Protein 4AXI (pdb70)

B-factor: mean 21.93, std 13.26, range [3.73, 79.32]

Foldseek 3Di:
DVVPDDDDDDDDDKAWEWPAWEKEQQDDPVVLVVLVDDADRRKIKIKIFGPPLQCLVVLQVQLCVFPQKAWSDRDSRRNMTMIMGHRVSSQVSSVSSCCCRCVVVVGHYDDYYYDD/DVVPDDDDDDDDDKAWAWPAWEKEQQDDPVVLVVLVADDDRRKIKIKIFGPPLQCLVVLVVQLVVQFPKAWRDRDSRGNMTMIMDHPVSSQRSSVRSCCCSCVVVPGHYDDYYYD

Radius of gyration: 19.4 Å; Cα contacts (8 Å, |Δi|>4): 534; chains: 2; bounding box: 50×52×39 Å

Organism: Clostridioides difficile (strain 630) (NCBI:txid272563)

Sequence (231 aa):
TEESKQRVIQQEYVPGKQVTLAHIIANPNEDIYKKLGLVLDKKDAIGILTITPSSEASIIAADVATKASNVSLGFIDRFSGSVVISGDVSSSVESSALNDVLEEVLGNMLNFSSSTKITRTLTEESKQRVIQQEYVPGKQVTLAHIIANPNEDIYKKLGLVLDKKDAIGILTITPSEASIIAADVATKASNVSLGFIDRFSGSVVISGDVSSSVESSALNDVLEVLGNMLNFSSTKITRT

Secondary structure (DSSP, 8-state):
-GGG-EEEEEEE----EEEEEEEESS--HHHHHHTT----TT-EEEEEEEESTTHHHHHHHHHHTSTTEEEEEE-TTT--EEEEE-HHHHHHHHHHHHIIIIIIS--B----EEE-/-GGG---EEEEEEE--EEEEEEEESS--HHHHHHTT----TT-EEEEEEEESTTHHHHHHHHHHHHSS-EEEEE-TTT--EEEEE-HHHHHHHHHHHHIIIIIIS--B----EE-

Structure (mmCIF, N/CA/C/O backbone):
data_4AXI
#
_entry.id   4AXI
#
_cell.length_a   123.200
_cell.length_b   123.200
_cell.length_c   38.720
_cell.angle_alpha   90.00
_cell.angle_beta   90.00
_cell.angle_gamma   120.00
#
_symmetry.space_group_name_H-M   'H 3'
#
loop_
_entity.id
_entity.type
_entity.pdbx_description
1 polymer 'ETHANOLAMINE CARBOXYSOME STRUCTURAL PROTEIN'
2 non-polymer GLYCEROL
3 water water
#
loop_
_atom_site.group_PDB
_atom_site.id
_atom_site.type_symbol
_atom_site.label_atom_id
_atom_site.label_alt_id
_atom_site.label_comp_id
_atom_site.label_asym_id
_atom_site.label_entity_id
_atom_site.label_seq_id
_atom_site.pdbx_PDB_ins_code
_atom_site.Cartn_x
_atom_site.Cartn_y
_atom_site.Cartn_z
_atom_site.occupancy
_atom_site.B_iso_or_equiv
_atom_site.auth_seq_id
_atom_site.auth_comp_id
_atom_site.auth_asym_id
_atom_site.auth_atom_id
_atom_site.pdbx_PDB_model_num
ATOM 1 N N . THR A 1 3 ? -12.494 -13.412 16.767 1.00 27.18 2 THR A N 1
ATOM 2 C CA . THR A 1 3 ? -11.832 -14.632 17.248 1.00 26.75 2 THR A CA 1
ATOM 3 C C . THR A 1 3 ? -10.368 -14.443 17.611 1.00 26.46 2 THR A C 1
ATOM 4 O O . THR A 1 3 ? -9.652 -13.607 17.030 1.00 24.69 2 THR A O 1
ATOM 15 N N . GLU A 1 4 ? -9.926 -15.251 18.575 1.00 29.04 3 GLU A N 1
ATOM 16 C CA . GLU A 1 4 ? -8.542 -15.267 19.003 1.00 31.79 3 GLU A CA 1
ATOM 17 C C . GLU A 1 4 ? -7.634 -15.430 17.805 1.00 29.40 3 GLU A C 1
ATOM 18 O O . GLU A 1 4 ? -6.632 -14.740 17.685 1.00 29.67 3 GLU A O 1
ATOM 30 N N . GLU A 1 5 ? -8.009 -16.336 16.903 1.00 28.90 4 GLU A N 1
ATOM 31 C CA . GLU A 1 5 ? -7.161 -16.671 15.764 1.00 27.29 4 GLU A CA 1
ATOM 32 C C . GLU A 1 5 ? -6.972 -15.520 14.746 1.00 29.18 4 GLU A C 1
ATOM 33 O O . GLU A 1 5 ? -6.043 -15.544 13.956 1.00 30.79 4 GLU A O 1
ATOM 45 N N . SER A 1 6 ? -7.836 -14.517 14.754 1.00 28.26 5 SER A N 1
ATOM 46 C CA . SER A 1 6 ? -7.822 -13.489 13.692 1.00 27.90 5 SER A CA 1
ATOM 47 C C . SER A 1 6 ? -7.089 -12.195 14.088 1.00 26.64 5 SER A C 1
ATOM 48 O O . SER A 1 6 ? -7.030 -11.241 13.297 1.00 25.72 5 SER A O 1
ATOM 56 N N . LYS A 1 7 ? -6.596 -12.140 15.327 1.00 24.11 6 LYS A N 1
ATOM 57 C CA . LYS A 1 7 ? -6.038 -10.911 15.860 1.00 23.86 6 LYS A CA 1
ATOM 58 C C . LYS A 1 7 ? -4.533 -10.814 15.563 1.00 24.76 6 LYS A C 1
ATOM 59 O O . LYS A 1 7 ? -3.762 -11.746 15.863 1.00 27.77 6 LYS A O 1
ATOM 78 N N . GLN A 1 8 ? -4.117 -9.689 14.988 1.00 21.12 7 GLN A N 1
ATOM 79 C CA . GLN A 1 8 ? -2.700 -9.392 14.850 1.00 20.39 7 GLN A CA 1
ATOM 80 C C . GLN A 1 8 ? -2.065 -9.251 16.239 1.00 17.57 7 GLN A C 1
ATOM 81 O O . GLN A 1 8 ? -2.713 -8.835 17.171 1.00 16.37 7 GLN A O 1
ATOM 95 N N . ARG A 1 9 ? -0.802 -9.621 16.326 1.00 16.99 8 ARG A N 1
ATOM 96 C CA . ARG A 1 9 ? -0.038 -9.607 17.583 1.00 13.67 8 ARG A CA 1
ATOM 97 C C . ARG A 1 9 ? 1.257 -8.811 17.321 1.00 15.69 8 ARG A C 1
ATOM 98 O O . ARG A 1 9 ? 1.987 -9.121 16.357 1.00 17.40 8 ARG A O 1
ATOM 119 N N . VAL A 1 10 ? 1.534 -7.813 18.163 1.00 13.89 9 VAL A N 1
ATOM 120 C CA . VAL A 1 10 ? 2.710 -6.958 18.055 1.00 12.98 9 VAL A CA 1
ATOM 121 C C . VAL A 1 10 ? 3.371 -6.937 19.405 1.00 13.24 9 VAL A C 1
ATOM 122 O O . VAL A 1 10 ? 2.651 -7.132 20.401 1.00 17.10 9 VAL A O 1
ATOM 135 N N . ILE A 1 11 ? 4.692 -6.809 19.463 1.00 12.93 10 ILE A N 1
ATOM 136 C CA . ILE A 1 11 ? 5.392 -6.570 20.727 1.00 11.40 10 ILE A CA 1
ATOM 137 C C . ILE A 1 11 ? 5.526 -5.075 20.838 1.00 9.38 10 ILE A C 1
ATOM 138 O O . ILE A 1 11 ?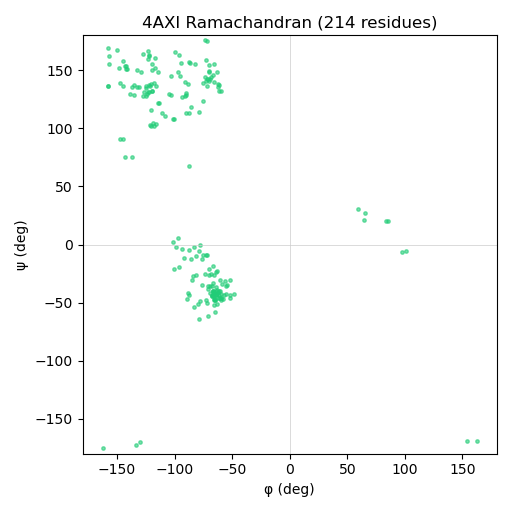 6.018 -4.387 19.916 1.00 11.52 10 ILE A O 1
ATOM 154 N N . GLN A 1 12 ? 5.084 -4.498 21.959 1.00 7.91 11 GLN A N 1
ATOM 155 C CA A GLN A 1 12 ? 5.250 -3.067 22.162 0.39 8.59 11 GLN A CA 1
ATOM 156 C CA B GLN A 1 12 ? 5.198 -3.057 22.183 0.61 10.67 11 GLN A CA 1
ATOM 157 C C . GLN A 1 12 ? 6.162 -2.852 23.336 1.00 7.50 11 GLN A C 1
ATOM 158 O O . GLN A 1 12 ? 5.906 -3.328 24.427 1.00 7.49 11 GLN A O 1
ATOM 183 N N . GLU A 1 13 ? 7.251 -2.131 23.083 1.00 6.77 12 GLU A N 1
ATOM 184 C CA . GLU A 1 13 ? 8.237 -1.780 24.105 1.00 5.73 12 GLU A CA 1
ATOM 185 C C . GLU A 1 13 ? 7.788 -0.461 24.688 1.00 6.47 12 GLU A C 1
ATOM 186 O O . GLU A 1 13 ? 7.807 0.558 23.989 1.00 8.74 12 GLU A O 1
ATOM 198 N N . TYR A 1 14 ? 7.378 -0.438 25.948 1.00 5.33 13 TYR A N 1
ATOM 199 C CA . TYR A 1 14 ? 6.845 0.799 26.492 1.00 4.97 13 TYR A CA 1
ATOM 200 C C . TYR A 1 14 ? 7.916 1.716 27.103 1.00 4.87 13 TYR A C 1
ATOM 201 O O . TYR A 1 14 ? 8.850 1.261 27.787 1.00 6.35 13 TYR A O 1
ATOM 219 N N . VAL A 1 15 ? 7.779 3.006 26.821 1.00 3.83 14 VAL A N 1
ATOM 220 C CA . VAL A 1 15 ? 8.597 4.057 27.422 1.00 5.84 14 VAL A CA 1
ATOM 221 C C . VAL A 1 15 ? 7.651 5.212 27.657 1.00 3.90 14 VAL A C 1
ATOM 222 O O . VAL A 1 15 ? 6.679 5.393 26.963 1.00 5.96 14 VAL A O 1
ATOM 235 N N . PRO A 1 16 ? 7.927 6.035 28.680 1.00 5.37 15 PRO A N 1
ATOM 236 C CA . PRO A 1 16 ? 7.072 7.201 28.864 1.00 4.15 15 PRO A CA 1
ATOM 237 C C . PRO A 1 16 ? 7.278 8.238 27.750 1.00 5.28 15 PRO A C 1
ATOM 238 O O . PRO A 1 16 ? 8.388 8.475 27.320 1.00 7.62 15 PRO A O 1
ATOM 249 N N . GLY A 1 17 ? 6.165 8.843 27.306 1.00 6.20 16 GLY A N 1
ATOM 250 C CA . GLY A 1 17 ? 6.180 10.045 26.507 1.00 7.47 16 GLY A CA 1
ATOM 251 C C . GLY A 1 17 ? 6.583 11.264 27.289 1.00 7.70 16 GLY A C 1
ATOM 252 O O . GLY A 1 17 ? 6.799 11.187 28.500 1.00 8.29 16 GLY A O 1
ATOM 256 N N . LYS A 1 18 ? 6.706 12.361 26.556 1.00 7.33 17 LYS A N 1
ATOM 257 C CA . LYS A 1 18 ? 7.045 13.643 27.117 1.00 6.66 17 LYS A CA 1
ATOM 258 C C . LYS A 1 18 ? 5.892 14.585 26.766 1.00 6.92 17 LYS A C 1
ATOM 259 O O . LYS A 1 18 ? 5.757 15.035 25.626 1.00 8.97 17 LYS A O 1
ATOM 278 N N . GLN A 1 19 ? 5.036 14.845 27.733 1.00 6.74 18 GLN A N 1
ATOM 279 C CA . GLN A 1 19 ? 3.783 15.571 27.455 1.00 8.44 18 GLN A CA 1
ATOM 280 C C . GLN A 1 19 ? 3.217 16.234 28.707 1.00 7.85 18 GLN A C 1
ATOM 281 O O . GLN A 1 19 ? 3.162 15.604 29.777 1.00 6.27 18 GLN A O 1
ATOM 295 N N . VAL A 1 20 ? 2.756 17.482 28.574 1.00 5.90 19 VAL A N 1
ATOM 296 C CA . VAL A 1 20 ? 1.863 18.096 29.560 1.00 6.70 19 VAL A CA 1
ATOM 297 C C . VAL A 1 20 ? 0.448 18.006 28.960 1.00 5.86 19 VAL A C 1
ATOM 298 O O . VAL A 1 20 ? 0.175 18.593 27.895 1.00 7.08 19 VAL A O 1
ATOM 311 N N . THR A 1 21 ? -0.395 17.129 29.522 1.00 6.84 20 THR A N 1
ATOM 312 C CA . THR A 1 21 ? -1.693 16.857 28.948 1.00 6.42 20 THR A CA 1
ATOM 313 C C . THR A 1 21 ? -2.735 17.852 29.377 1.00 7.71 20 THR A C 1
ATOM 314 O O . THR A 1 21 ? -3.702 18.080 28.654 1.00 11.66 20 THR A O 1
ATOM 325 N N . LEU A 1 22 ? -2.532 18.440 30.547 1.00 8.74 21 LEU A N 1
ATOM 326 C CA . LEU A 1 22 ? -3.512 19.333 31.155 1.00 8.64 21 LEU A CA 1
ATOM 327 C C . LEU A 1 22 ? -2.809 20.393 31.950 1.00 6.62 21 LEU A C 1
ATOM 328 O O . LEU A 1 22 ? -1.878 20.118 32.681 1.00 6.72 21 LEU A O 1
ATOM 344 N N . ALA A 1 23 ? -3.327 21.630 31.836 1.00 7.16 22 ALA A N 1
ATOM 345 C CA . ALA A 1 23 ? -2.832 22.770 32.596 1.00 6.86 22 ALA A CA 1
ATOM 346 C C . ALA A 1 23 ? -4.065 23.637 32.817 1.00 7.50 22 ALA A C 1
ATOM 347 O O . ALA A 1 23 ? -4.391 24.491 32.002 1.00 8.61 22 ALA A O 1
ATOM 354 N N . HIS A 1 24 ? -4.743 23.377 33.936 1.00 8.02 23 HIS A N 1
ATOM 355 C CA . HIS A 1 24 ? -6.090 23.862 34.151 1.00 7.68 23 HIS A CA 1
ATOM 356 C C . HIS A 1 24 ? -6.256 24.650 35.386 1.00 7.12 23 HIS A C 1
ATOM 357 O O . HIS A 1 24 ? -5.771 24.298 36.432 1.00 8.19 23 HIS A O 1
ATOM 372 N N . ILE A 1 25 ? -6.959 25.793 35.243 1.00 8.74 24 ILE A N 1
ATOM 373 C CA . ILE A 1 25 ? -7.306 26.646 36.379 1.00 9.03 24 ILE A CA 1
ATOM 374 C C . ILE A 1 25 ? -8.762 26.504 36.813 1.00 11.42 24 ILE A C 1
ATOM 375 O O . ILE A 1 25 ? -9.666 26.582 35.990 1.00 12.88 24 ILE A O 1
ATOM 391 N N . ILE A 1 26 ? -8.962 26.277 38.108 1.00 10.29 25 ILE A N 1
ATOM 392 C CA . ILE A 1 26 ? -10.280 26.349 38.735 1.00 9.41 25 ILE A CA 1
ATOM 393 C C . ILE A 1 26 ? -10.273 27.572 39.641 1.00 11.32 25 ILE A C 1
ATOM 394 O O . ILE A 1 26 ? -9.614 27.578 40.697 1.00 12.77 25 ILE A O 1
ATOM 410 N N . ALA A 1 27 ? -11.070 28.580 39.293 1.00 15.39 26 ALA A N 1
ATOM 411 C CA . ALA A 1 27 ? -11.020 29.855 40.035 1.00 25.57 26 ALA A CA 1
ATOM 412 C C . ALA A 1 27 ? -11.543 29.866 41.448 1.00 33.35 26 ALA A C 1
ATOM 413 O O . ALA A 1 27 ? -11.028 30.646 42.305 1.00 36.94 26 ALA A O 1
ATOM 420 N N . ASN A 1 28 ? -12.586 29.100 41.706 1.00 28.26 27 ASN A N 1
ATOM 421 C CA . ASN A 1 28 ? -13.174 29.173 43.031 1.00 30.66 27 ASN A CA 1
ATOM 422 C C . ASN A 1 28 ? -13.595 27.801 43.404 1.00 23.58 27 ASN A C 1
ATOM 423 O O . ASN A 1 28 ? -14.770 27.450 43.358 1.00 25.97 27 ASN A O 1
ATOM 434 N N . PRO A 1 29 ? -12.603 26.992 43.752 1.00 15.62 28 PRO A N 1
ATOM 435 C CA . PRO A 1 29 ? -12.904 25.576 43.879 1.00 14.75 28 PRO A CA 1
ATOM 436 C C . PRO A 1 29 ? -13.781 25.268 45.063 1.00 17.02 28 PRO A C 1
ATOM 437 O O . PRO A 1 29 ? -13.694 25.923 46.112 1.00 21.80 28 PRO A O 1
ATOM 448 N N . ASN A 1 30 ? -14.689 24.322 44.866 1.00 18.16 29 ASN A N 1
ATOM 449 C CA . ASN A 1 30 ? -15.567 23.869 45.944 1.00 19.21 29 ASN A CA 1
ATOM 450 C C . ASN A 1 30 ? -14.779 23.308 47.122 1.00 21.09 29 ASN A C 1
ATOM 451 O O . ASN A 1 30 ? -13.882 22.495 46.928 1.00 20.31 29 ASN A O 1
ATOM 462 N N . GLU A 1 31 ? -15.108 23.738 48.338 1.00 22.82 30 GLU A N 1
ATOM 463 C CA . GLU A 1 31 ? -14.369 23.312 49.520 1.00 26.54 30 GLU A CA 1
ATOM 464 C C . GLU A 1 31 ? -14.364 21.804 49.737 1.00 25.03 30 GLU A C 1
ATOM 465 O O . GLU A 1 31 ? -13.380 21.280 50.249 1.00 26.77 30 GLU A O 1
ATOM 477 N N . ASP A 1 32 ? -15.436 21.093 49.397 1.00 26.67 31 ASP A N 1
ATOM 478 C CA . ASP A 1 32 ? -15.418 19.638 49.620 1.00 32.59 31 ASP A CA 1
ATOM 479 C C . ASP A 1 32 ? -14.386 18.992 48.709 1.00 28.19 31 ASP A C 1
ATOM 480 O O . ASP A 1 32 ? -13.737 18.015 49.090 1.00 32.22 31 ASP A O 1
ATOM 489 N N . ILE A 1 33 ? -14.204 19.552 47.518 1.00 24.82 32 ILE A N 1
ATOM 490 C CA . ILE A 1 33 ? -13.248 19.003 46.592 1.00 25.92 32 ILE A CA 1
ATOM 491 C C . ILE A 1 33 ? -11.865 19.317 47.123 1.00 23.77 32 ILE A C 1
ATOM 492 O O . ILE A 1 33 ? -11.016 18.441 47.202 1.00 25.16 32 ILE A O 1
ATOM 508 N N . TYR A 1 34 ? -11.581 20.560 47.477 1.00 19.51 33 TYR A N 1
ATOM 509 C CA . TYR A 1 34 ? -10.189 20.838 47.779 1.00 19.98 33 TYR A CA 1
ATOM 510 C C . TYR A 1 34 ? -9.759 20.244 49.112 1.00 20.96 33 TYR A C 1
ATOM 511 O O . TYR A 1 34 ? -8.589 19.914 49.297 1.00 20.24 33 TYR A O 1
ATOM 529 N N . LYS A 1 35 ? -10.712 20.046 50.011 1.00 20.47 34 LYS A N 1
ATOM 530 C CA . LYS A 1 35 ? -10.379 19.369 51.256 1.00 19.96 34 LYS A CA 1
ATOM 531 C C . LYS A 1 35 ? -10.088 17.876 51.041 1.00 17.96 34 LYS A C 1
ATOM 532 O O . LYS A 1 35 ? -9.227 17.309 51.686 1.00 19.09 34 LYS A O 1
ATOM 551 N N . LYS A 1 36 ? -10.787 17.228 50.122 1.00 18.02 35 LYS A N 1
ATOM 552 C CA . LYS A 1 36 ? -10.482 15.854 49.808 1.00 22.55 35 LYS A CA 1
ATOM 553 C C . LYS A 1 36 ? -9.094 15.718 49.166 1.00 22.05 35 LYS A C 1
ATOM 554 O O . LYS A 1 36 ? -8.482 14.667 49.265 1.00 27.39 35 LYS A O 1
ATOM 573 N N . LEU A 1 37 ? -8.602 16.775 48.509 1.00 19.69 36 LEU A N 1
ATOM 574 C CA . LEU A 1 37 ? -7.236 16.824 47.959 1.00 21.85 36 LEU A CA 1
ATOM 575 C C . LEU A 1 37 ? -6.156 17.228 48.970 1.00 23.82 36 LEU A C 1
ATOM 576 O O . LEU A 1 37 ? -4.959 17.276 48.649 1.00 26.69 36 LEU A O 1
ATOM 592 N N . GLY A 1 38 ? -6.570 17.532 50.194 1.00 22.34 37 GLY A N 1
ATOM 593 C CA . GLY A 1 38 ? -5.611 17.855 51.233 1.00 22.46 37 GLY A CA 1
ATOM 594 C C . GLY A 1 38 ? -5.164 19.297 51.227 1.00 25.06 37 GLY A C 1
ATOM 595 O O . GLY A 1 38 ? -4.102 19.620 51.795 1.00 27.94 37 GLY A O 1
ATOM 599 N N . LEU A 1 39 ? -5.958 20.171 50.602 1.00 22.33 38 LEU A N 1
ATOM 600 C CA . LEU A 1 39 ? -5.576 21.569 50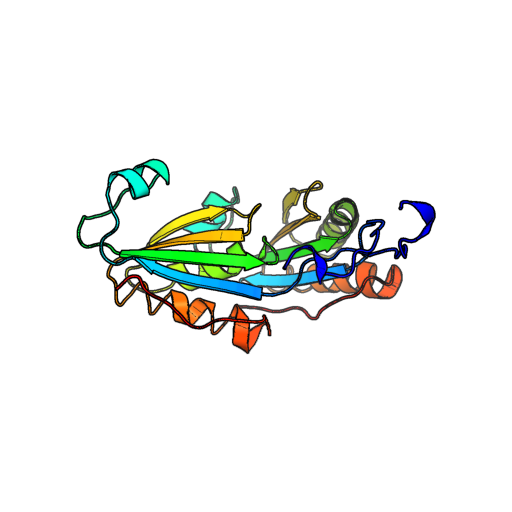.476 1.00 20.68 38 LEU A CA 1
ATOM 601 C C . LEU A 1 39 ? -6.161 22.469 51.550 1.00 22.62 38 LEU A C 1
ATOM 602 O O . LEU A 1 39 ? -7.272 22.251 52.048 1.00 23.20 38 LEU A O 1
ATOM 618 N N . VAL A 1 40 ? -5.366 23.464 51.939 1.00 27.68 39 VAL A N 1
ATOM 619 C CA . VAL A 1 40 ? -5.809 24.523 52.818 1.00 31.03 39 VAL A CA 1
ATOM 620 C C . VAL A 1 40 ? -5.620 25.808 52.023 1.00 32.76 39 VAL A C 1
ATOM 621 O O . VAL A 1 40 ? -4.508 26.162 51.632 1.00 34.30 39 VAL A O 1
ATOM 634 N N . LEU A 1 41 ? -6.729 26.463 51.735 1.00 32.28 40 LEU A N 1
ATOM 635 C CA . LEU A 1 41 ? -6.733 27.603 50.832 1.00 31.26 40 LEU A CA 1
ATOM 636 C C . LEU A 1 41 ? -7.411 28.789 51.475 1.00 34.75 40 LEU A C 1
ATOM 637 O O . LEU A 1 41 ? -8.145 28.633 52.436 1.00 38.44 40 LEU A O 1
ATOM 653 N N . ASP A 1 42 ? -7.224 29.978 50.928 1.00 39.38 41 ASP A N 1
ATOM 654 C CA . ASP A 1 42 ? -8.187 31.037 51.247 1.00 46.22 41 ASP A CA 1
ATOM 655 C C . ASP A 1 42 ? -9.330 30.928 50.237 1.00 48.67 41 ASP A C 1
ATOM 656 O O . ASP A 1 42 ? -9.131 30.399 49.170 1.00 47.49 41 ASP A O 1
ATOM 665 N N . LYS A 1 43 ? -10.528 31.425 50.548 1.00 50.50 42 LYS A N 1
ATOM 666 C CA . LYS A 1 43 ? -11.647 31.189 49.631 1.00 52.77 42 LYS A CA 1
ATOM 667 C C . LYS A 1 43 ? -11.626 32.109 48.389 1.00 48.81 42 LYS A C 1
ATOM 668 O O . LYS A 1 43 ? -12.507 31.992 47.529 1.00 51.77 42 LYS A O 1
ATOM 687 N N . LYS A 1 44 ? -10.622 32.995 48.289 1.00 39.47 43 LYS A N 1
ATOM 688 C CA . LYS A 1 44 ? -10.314 33.701 47.038 1.00 38.21 43 LYS A CA 1
ATOM 689 C C . LYS A 1 44 ? -9.254 32.967 46.161 1.00 26.84 43 LYS A C 1
ATOM 690 O O . LYS A 1 44 ? -9.043 33.298 45.009 1.00 28.34 43 LYS A O 1
ATOM 709 N N . ASP A 1 45 ? -8.590 31.958 46.713 1.00 23.13 44 ASP A N 1
ATOM 710 C CA . ASP A 1 45 ? -7.577 31.223 45.941 1.00 18.17 44 ASP A CA 1
ATOM 711 C C . ASP A 1 45 ? -8.192 30.413 44.830 1.00 18.25 44 ASP A C 1
ATOM 712 O O . ASP A 1 45 ? -9.286 29.851 44.964 1.00 18.58 44 ASP A O 1
ATOM 721 N N . ALA A 1 46 ? -7.447 30.357 43.728 1.00 12.99 45 ALA A N 1
ATOM 722 C CA . ALA A 1 46 ? -7.708 29.432 42.657 1.00 13.32 45 ALA A CA 1
ATOM 723 C C . ALA A 1 46 ? -6.764 28.275 42.803 1.00 12.62 45 ALA A C 1
ATOM 724 O O . ALA A 1 46 ? -5.769 28.373 43.500 1.00 11.98 45 ALA A O 1
ATOM 731 N N . ILE A 1 47 ? -7.055 27.189 42.093 1.00 11.04 46 ILE A N 1
ATOM 732 C CA . ILE A 1 47 ? -6.049 26.149 41.949 1.00 10.31 46 ILE A CA 1
ATOM 733 C C . ILE A 1 47 ? -5.688 25.932 40.500 1.00 10.46 46 ILE A C 1
ATOM 734 O O . ILE A 1 47 ? -6.482 26.207 39.594 1.00 10.56 46 ILE A O 1
ATOM 750 N N . GLY A 1 48 ? -4.465 25.418 40.315 1.00 7.82 47 GLY A N 1
ATOM 751 C CA . GLY A 1 48 ? -3.947 25.042 39.015 1.00 8.37 47 GLY A CA 1
ATOM 752 C C . GLY A 1 48 ? -3.582 23.583 39.056 1.00 6.67 47 GLY A C 1
ATOM 753 O O . GLY A 1 48 ? -2.998 23.126 40.038 1.00 9.78 47 GLY A O 1
ATOM 757 N N . ILE A 1 49 ? -3.958 22.886 37.990 1.00 6.39 48 ILE A N 1
ATOM 758 C CA . ILE A 1 49 ? -3.802 21.425 37.918 1.00 6.72 48 ILE A CA 1
ATOM 759 C C . ILE A 1 49 ? -3.002 21.038 36.706 1.00 6.27 48 ILE A C 1
ATOM 760 O O . ILE A 1 49 ? -3.362 21.424 35.595 1.00 7.32 48 ILE A O 1
ATOM 776 N N . LEU A 1 50 ? -1.966 20.208 36.917 1.00 7.77 49 LEU A N 1
ATOM 777 C CA . LEU A 1 50 ? -1.066 19.751 35.875 1.00 6.02 49 LEU A CA 1
ATOM 778 C C . LEU A 1 50 ? -1.048 18.226 35.783 1.00 4.79 49 LEU A C 1
ATOM 779 O O . LEU A 1 50 ? -0.974 17.555 36.809 1.00 7.30 49 LEU A O 1
ATOM 795 N N . THR A 1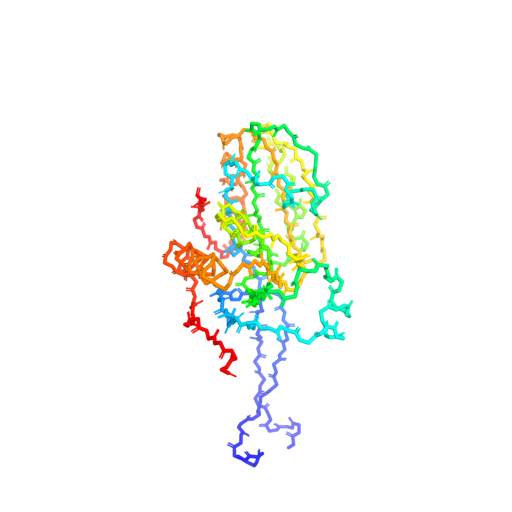 51 ? -1.076 17.720 34.550 1.00 5.59 50 THR A N 1
ATOM 796 C CA . THR A 1 51 ? -0.872 16.304 34.217 1.00 8.08 50 THR A CA 1
ATOM 797 C C . THR A 1 51 ? 0.410 16.258 33.421 1.00 5.39 50 THR A C 1
ATOM 798 O O . THR A 1 51 ? 0.483 16.907 32.375 1.00 5.54 50 THR A O 1
ATOM 809 N N . ILE A 1 52 ? 1.400 15.500 33.888 1.00 6.33 51 ILE A N 1
ATOM 810 C CA . ILE A 1 52 ? 2.719 15.504 33.290 1.00 7.56 51 ILE A CA 1
ATOM 811 C C . ILE A 1 52 ? 3.234 14.092 33.129 1.00 4.94 51 ILE A C 1
ATOM 812 O O . ILE A 1 52 ? 3.152 13.264 34.061 1.00 5.83 51 ILE A O 1
ATOM 828 N N . THR A 1 53 ? 3.846 13.803 31.981 1.00 5.09 52 THR A N 1
ATOM 829 C CA . THR A 1 53 ? 4.535 12.538 31.710 1.00 5.40 52 THR A CA 1
ATOM 830 C C . THR A 1 53 ? 5.901 12.945 31.090 1.00 5.11 52 THR A C 1
ATOM 831 O O . THR A 1 53 ? 5.943 13.831 30.281 1.00 6.19 52 THR A O 1
ATOM 842 N N . PRO A 1 54 ? 7.021 12.337 31.513 1.00 5.16 53 PRO A N 1
ATOM 843 C CA . PRO A 1 54 ? 7.127 11.359 32.579 1.00 5.39 53 PRO A CA 1
ATOM 844 C C . PRO A 1 54 ? 6.886 11.973 33.944 1.00 4.99 53 PRO A C 1
ATOM 845 O O . PRO A 1 54 ? 7.017 13.176 34.145 1.00 6.81 53 PRO A O 1
ATOM 856 N N A SER A 1 55 ? 6.513 11.123 34.895 0.24 5.96 54 SER A N 1
ATOM 857 N N B SER A 1 55 ? 6.504 11.106 34.880 0.76 7.04 54 SER A N 1
ATOM 858 C CA A SER A 1 55 ? 6.115 11.588 36.214 0.24 6.17 54 SER A CA 1
ATOM 859 C CA B SER A 1 55 ? 6.100 11.540 36.199 0.76 7.51 54 SER A CA 1
ATOM 860 C C A SER A 1 55 ? 7.192 12.362 36.938 0.24 6.81 54 SER A C 1
ATOM 861 C C B SER A 1 55 ? 7.172 12.333 36.924 0.76 7.14 54 SER A C 1
ATOM 862 O O A SER A 1 55 ? 6.897 13.259 37.722 0.24 7.05 54 SER A O 1
ATOM 863 O O B SER A 1 55 ? 6.837 13.251 37.674 0.76 7.00 54 SER A O 1
ATOM 878 N N . GLU A 1 56 ? 8.444 12.028 36.677 1.00 8.14 55 GLU A N 1
ATOM 879 C CA . GLU A 1 56 ? 9.544 12.742 37.340 1.00 9.10 55 GLU A CA 1
ATOM 880 C C . GLU A 1 56 ? 9.581 14.202 36.966 1.00 9.70 55 GLU A C 1
ATOM 881 O O . GLU A 1 56 ? 10.094 15.010 37.727 1.00 7.39 55 GLU A O 1
ATOM 894 N N . ALA A 1 57 ? 9.017 14.550 35.805 1.00 7.41 56 ALA A N 1
ATOM 895 C CA . ALA A 1 57 ? 9.049 15.938 35.394 1.00 6.69 56 ALA A CA 1
ATOM 896 C C . ALA A 1 57 ? 8.090 16.791 36.219 1.00 8.28 56 ALA A C 1
ATOM 897 O O . ALA A 1 57 ? 8.168 18.001 36.166 1.00 8.42 56 ALA A O 1
ATOM 904 N N . SER A 1 58 ? 7.246 16.177 37.034 1.00 5.78 57 SER A N 1
ATOM 905 C CA . SER A 1 58 ? 6.488 16.924 38.013 1.00 6.60 57 SER A CA 1
ATOM 906 C C . SER A 1 58 ? 7.410 17.726 38.928 1.00 7.47 57 SER A C 1
ATOM 907 O O . SER A 1 58 ? 7.004 18.773 39.396 1.00 7.47 57 SER A O 1
ATOM 915 N N . ILE A 1 59 ? 8.618 17.225 39.193 1.00 8.69 58 ILE A N 1
ATOM 916 C CA . ILE A 1 59 ? 9.522 17.931 40.041 1.00 7.56 58 ILE A CA 1
ATOM 917 C C . ILE A 1 59 ? 9.955 19.230 39.394 1.00 10.36 58 ILE A C 1
ATOM 918 O O . ILE A 1 59 ? 10.042 20.283 40.048 1.00 10.11 58 ILE A O 1
ATOM 934 N N . ILE A 1 60 ? 10.214 19.170 38.103 1.00 9.60 59 ILE A N 1
ATOM 935 C CA . ILE A 1 60 ? 10.605 20.343 37.357 1.00 9.46 59 ILE A CA 1
ATOM 936 C C . ILE A 1 60 ? 9.470 21.341 37.343 1.00 8.98 59 ILE A C 1
ATOM 937 O O . ILE A 1 60 ? 9.661 22.531 37.594 1.00 11.72 59 ILE A O 1
ATOM 953 N N . ALA A 1 61 ? 8.272 20.865 37.043 1.00 9.01 60 ALA A N 1
ATOM 954 C CA . ALA A 1 61 ? 7.139 21.767 36.949 1.00 9.00 60 ALA A CA 1
ATOM 955 C C . ALA A 1 61 ? 6.827 22.423 38.280 1.00 8.88 60 ALA A C 1
ATOM 956 O O . ALA A 1 61 ? 6.523 23.609 38.325 1.00 10.74 60 ALA A O 1
ATOM 963 N N . ALA A 1 62 ? 6.845 21.637 39.362 1.00 9.46 61 ALA A N 1
ATOM 964 C CA . ALA A 1 62 ? 6.521 22.174 40.692 1.00 10.37 61 ALA A CA 1
ATOM 965 C C . ALA A 1 62 ? 7.535 23.243 41.092 1.00 12.34 61 ALA A C 1
ATOM 966 O O . ALA A 1 62 ? 7.185 24.262 41.683 1.00 14.77 61 ALA A O 1
ATOM 973 N N . ASP A 1 63 ? 8.805 23.003 40.796 1.00 10.69 62 ASP A N 1
ATOM 974 C CA . ASP A 1 63 ? 9.853 23.972 41.092 1.00 11.95 62 ASP A CA 1
ATOM 975 C C . ASP A 1 63 ? 9.638 25.261 40.298 1.00 17.00 62 ASP A C 1
ATOM 976 O O . ASP A 1 63 ? 9.640 26.358 40.870 1.00 17.45 62 ASP A O 1
ATOM 985 N N . VAL A 1 64 ? 9.445 25.152 38.995 1.00 13.60 63 VAL A N 1
ATOM 986 C CA . VAL A 1 64 ? 9.172 26.334 38.186 1.00 14.91 63 VAL A CA 1
ATOM 987 C C . VAL A 1 64 ? 7.938 27.095 38.678 1.00 18.20 63 VAL A C 1
ATOM 988 O O . VAL A 1 64 ? 7.959 28.354 38.773 1.00 18.86 63 VAL A O 1
ATOM 1001 N N . ALA A 1 65 ? 6.867 26.373 39.016 1.00 14.97 64 ALA A N 1
ATOM 1002 C CA . ALA A 1 65 ? 5.607 27.026 39.403 1.00 14.23 64 ALA A CA 1
ATOM 1003 C C . ALA A 1 65 ? 5.763 27.755 40.722 1.00 20.26 64 ALA A C 1
ATOM 1004 O O . ALA A 1 65 ? 5.296 28.896 40.881 1.00 26.57 64 ALA A O 1
ATOM 1011 N N . THR A 1 66 ? 6.418 27.138 41.686 1.00 21.84 65 THR A N 1
ATOM 1012 C CA . THR A 1 66 ? 6.440 27.728 43.020 1.00 27.59 65 THR A CA 1
ATOM 1013 C C . THR A 1 66 ? 7.475 28.811 43.134 1.00 32.64 65 THR A C 1
ATOM 1014 O O . THR A 1 66 ? 7.438 29.557 44.117 1.00 35.57 65 THR A O 1
ATOM 1025 N N . LYS A 1 67 ? 8.345 28.958 42.134 1.00 32.48 66 LYS A N 1
ATOM 1026 C CA . LYS A 1 67 ? 9.226 30.129 42.055 1.00 34.92 66 LYS A CA 1
ATOM 1027 C C . LYS A 1 67 ? 8.438 31.356 41.581 1.00 40.38 66 LYS A C 1
ATOM 1028 O O . LYS A 1 67 ? 8.938 32.497 41.648 1.00 44.64 66 LYS A O 1
ATOM 1047 N N . ALA A 1 68 ? 7.221 31.117 41.082 1.00 40.57 67 ALA A N 1
ATOM 1048 C CA . ALA A 1 68 ? 6.284 32.188 40.693 1.00 35.53 67 ALA A CA 1
ATOM 1049 C C . ALA A 1 68 ? 5.732 32.908 41.896 1.00 32.79 67 ALA A C 1
ATOM 1050 O O . ALA A 1 68 ? 5.450 32.329 42.941 1.00 33.41 67 ALA A O 1
ATOM 1057 N N . SER A 1 69 ? 5.576 34.210 41.728 1.00 31.19 68 SER A N 1
ATOM 1058 C CA . SER A 1 69 ? 5.151 35.066 42.813 1.00 30.82 68 SER A CA 1
ATOM 1059 C C . SER A 1 69 ? 3.803 34.659 43.288 1.00 30.69 68 SER A C 1
ATOM 1060 O O . SER A 1 69 ? 2.933 34.439 42.475 1.00 27.58 68 SER A O 1
ATOM 1068 N N . ASN A 1 70 ? 3.615 34.626 44.602 1.00 29.61 69 ASN A N 1
ATOM 1069 C CA . ASN A 1 70 ? 2.290 34.471 45.151 1.00 29.79 69 ASN A CA 1
ATOM 1070 C C . ASN A 1 70 ? 1.651 33.112 44.794 1.00 25.17 69 ASN A C 1
ATOM 1071 O O . ASN A 1 70 ? 0.454 32.972 44.886 1.00 28.71 69 ASN A O 1
ATOM 1082 N N . VAL A 1 71 ? 2.449 32.106 44.442 1.00 20.57 70 VAL A N 1
ATOM 1083 C CA . VAL A 1 71 ? 1.918 30.755 44.240 1.00 18.05 70 VAL A CA 1
ATOM 1084 C C . VAL A 1 71 ? 2.476 29.745 45.239 1.00 18.02 70 VAL A C 1
ATOM 1085 O O . VAL A 1 71 ? 3.697 29.735 45.544 1.00 20.33 70 VAL A O 1
ATOM 1098 N N . SER A 1 72 ? 1.583 28.903 45.768 1.00 15.20 71 SER A N 1
ATOM 1099 C CA . SER A 1 72 ? 1.978 27.881 46.731 1.00 16.29 71 SER A CA 1
ATOM 1100 C C . SER A 1 72 ? 1.775 26.495 46.140 1.00 13.79 71 SER A C 1
ATOM 1101 O O . SER A 1 72 ? 0.881 26.256 45.345 1.00 13.28 71 SER A O 1
ATOM 1109 N N . LEU A 1 73 ? 2.633 25.579 46.572 1.00 13.98 72 LEU A N 1
ATOM 1110 C CA . LEU A 1 73 ? 2.509 24.186 46.175 1.00 15.23 72 LEU A CA 1
ATOM 1111 C C . LEU A 1 73 ? 1.353 23.561 46.939 1.00 16.65 72 LEU A C 1
ATOM 1112 O O . LEU A 1 73 ? 1.319 23.614 48.167 1.00 23.07 72 LEU A O 1
ATOM 1128 N N . GLY A 1 74 ? 0.393 23.003 46.226 1.00 14.15 73 GLY A N 1
ATOM 1129 C CA . GLY A 1 74 ? -0.671 22.198 46.837 1.00 15.56 73 GLY A CA 1
ATOM 1130 C C . GLY A 1 74 ? -0.184 20.797 47.151 1.00 12.44 73 GLY A C 1
ATOM 1131 O O . GLY A 1 74 ? -0.110 20.374 48.316 1.00 15.53 73 GLY A O 1
ATOM 1135 N N . PHE A 1 75 ? 0.154 20.071 46.100 1.00 11.67 74 PHE A N 1
ATOM 1136 C CA . PHE A 1 75 ? 0.926 18.839 46.224 1.00 9.77 74 PHE A CA 1
ATOM 1137 C C . PHE A 1 75 ? 1.637 18.524 44.942 1.00 9.36 74 PHE A C 1
ATOM 1138 O O . PHE A 1 75 ? 1.272 19.003 43.852 1.00 9.45 74 PHE A O 1
ATOM 1155 N N . ILE A 1 76 ? 2.633 17.653 45.077 1.00 9.93 75 ILE A N 1
ATOM 1156 C CA . ILE A 1 76 ? 3.339 17.051 43.951 1.00 9.46 75 ILE A CA 1
ATOM 1157 C C . ILE A 1 76 ? 3.283 15.558 44.135 1.00 9.20 75 ILE A C 1
ATOM 1158 O O . ILE A 1 76 ? 3.508 15.062 45.240 1.00 12.63 75 ILE A O 1
ATOM 1174 N N . ASP A 1 77 ? 2.914 14.848 43.086 1.00 8.46 76 ASP A N 1
ATOM 1175 C CA . ASP A 1 77 ? 2.887 13.397 43.117 1.00 9.09 76 ASP A CA 1
ATOM 1176 C C . ASP A 1 77 ? 3.874 12.925 42.081 1.00 8.22 76 ASP A C 1
ATOM 1177 O O . ASP A 1 77 ? 3.569 12.963 40.892 1.00 7.80 76 ASP A O 1
ATOM 1186 N N . ARG A 1 78 ? 5.070 12.494 42.525 1.00 9.56 77 ARG A N 1
ATOM 1187 C CA . ARG A 1 78 ? 6.141 12.104 41.612 1.00 9.43 77 ARG A CA 1
ATOM 1188 C C . ARG A 1 78 ? 5.879 10.766 41.003 1.00 10.37 77 ARG A C 1
ATOM 1189 O O . ARG A 1 78 ? 6.597 10.358 40.121 1.00 11.64 77 ARG A O 1
ATOM 1210 N N . PHE A 1 79 ? 4.872 10.080 41.492 1.00 10.04 78 PHE A N 1
ATOM 1211 C CA . PHE A 1 79 ? 4.538 8.743 40.979 1.00 9.79 78 PHE A CA 1
ATOM 1212 C C . PHE A 1 79 ? 3.605 8.844 39.786 1.00 11.61 78 PHE A C 1
ATOM 1213 O O . PHE A 1 79 ? 3.789 8.139 38.778 1.00 14.88 78 PHE A O 1
ATOM 1230 N N . SER A 1 80 ? 2.615 9.720 39.931 1.00 14.78 79 SER A N 1
ATOM 1231 C CA . SER A 1 80 ? 1.635 9.907 38.863 1.00 14.58 79 SER A CA 1
ATOM 1232 C C . SER A 1 80 ? 1.969 11.099 37.944 1.00 12.43 79 SER A C 1
ATOM 1233 O O . SER A 1 80 ? 1.476 11.226 36.803 1.00 15.50 79 SER A O 1
ATOM 1241 N N . GLY A 1 81 ? 2.786 11.981 38.426 1.00 8.63 80 GLY A N 1
ATOM 1242 C CA . GLY A 1 81 ? 3.095 13.180 37.644 1.00 8.19 80 GLY A CA 1
ATOM 1243 C C . GLY A 1 81 ? 2.315 14.430 37.984 1.00 9.83 80 GLY A C 1
ATOM 1244 O O . GLY A 1 81 ? 2.587 15.532 37.485 1.00 13.78 80 GLY A O 1
ATOM 1248 N N . SER A 1 82 ? 1.357 14.281 38.857 1.00 5.67 81 SER A N 1
ATOM 1249 C CA . SER A 1 82 ? 0.419 15.363 39.113 1.00 5.50 81 SER A CA 1
ATOM 1250 C C . SER A 1 82 ? 1.054 16.482 39.919 1.00 6.55 81 SER A C 1
ATOM 1251 O O . SER A 1 82 ? 1.813 16.254 40.856 1.00 7.47 81 SER A O 1
ATOM 1259 N N . VAL A 1 83 ? 0.644 17.704 39.603 1.00 6.83 82 VAL A N 1
ATOM 1260 C CA . VAL A 1 83 ? 1.027 18.856 40.396 1.00 6.72 82 VAL A CA 1
ATOM 1261 C C . VAL A 1 83 ? -0.207 19.748 40.522 1.00 5.81 82 VAL A C 1
ATOM 1262 O O . VAL A 1 83 ? -0.884 20.040 39.538 1.00 9.02 82 VAL A O 1
ATOM 1275 N N . VAL A 1 84 ? -0.512 20.128 41.767 1.00 6.22 83 VAL A N 1
ATOM 1276 C CA . VAL A 1 84 ? -1.564 21.090 42.038 1.00 7.21 83 VAL A CA 1
ATOM 1277 C C . VAL A 1 84 ? -0.973 22.255 42.801 1.00 9.83 83 VAL A C 1
ATOM 1278 O O . VAL A 1 84 ? -0.193 22.089 43.756 1.00 9.10 83 VAL A O 1
ATOM 1291 N N . ILE A 1 85 ? -1.299 23.452 42.318 1.00 8.86 84 ILE A N 1
ATOM 1292 C CA . ILE A 1 85 ? -0.810 24.681 42.926 1.00 9.64 84 ILE A CA 1
ATOM 1293 C C . ILE A 1 85 ? -1.961 25.574 43.327 1.00 9.03 84 ILE A C 1
ATOM 1294 O O . ILE A 1 85 ? -3.083 25.413 42.849 1.00 10.33 84 ILE A O 1
ATOM 1310 N N . SER A 1 86 ? -1.662 26.586 44.135 1.00 9.92 85 SER A N 1
ATOM 1311 C CA . SER A 1 86 ? -2.737 27.508 44.516 1.00 10.41 85 SER A CA 1
ATOM 1312 C C . SER A 1 86 ? -2.257 28.963 44.669 1.00 11.19 85 SER A C 1
ATOM 1313 O O . SER A 1 86 ? -1.064 29.216 44.862 1.00 12.60 85 SER A O 1
ATOM 1321 N N . GLY A 1 87 ? -3.211 29.879 44.563 1.00 13.24 86 GLY A N 1
ATOM 1322 C CA . GLY A 1 87 ? -2.917 31.301 44.715 1.00 15.37 86 GLY A CA 1
ATOM 1323 C C . GLY A 1 87 ? -3.935 32.129 43.960 1.00 12.80 86 GLY A C 1
ATOM 1324 O O . GLY A 1 87 ? -4.967 31.592 43.569 1.00 13.29 86 GLY A O 1
ATOM 1328 N N . ASP A 1 88 ? -3.712 33.440 43.793 1.00 16.50 87 ASP A N 1
ATOM 1329 C CA . ASP A 1 88 ? -4.740 34.211 43.122 1.00 19.18 87 ASP A CA 1
ATOM 1330 C C . ASP A 1 88 ? -4.726 33.786 41.682 1.00 17.93 87 ASP A C 1
ATOM 1331 O O . ASP A 1 88 ? -3.735 33.231 41.195 1.00 16.94 87 ASP A O 1
ATOM 1340 N N . VAL A 1 89 ? -5.854 33.936 41.011 1.00 18.18 88 VAL A N 1
ATOM 1341 C CA . VAL A 1 89 ? -5.997 33.379 39.679 1.00 16.40 88 VAL A CA 1
ATOM 1342 C C . VAL A 1 89 ? -4.898 33.835 38.680 1.00 14.01 88 VAL A C 1
ATOM 1343 O O . VAL A 1 89 ? -4.432 33.029 37.859 1.00 16.26 88 VAL A O 1
ATOM 1356 N N . SER A 1 90 ? -4.523 35.123 38.683 1.00 15.51 89 SER A N 1
ATOM 1357 C CA A SER A 1 90 ? -3.538 35.576 37.730 0.86 16.54 89 SER A CA 1
ATOM 1358 C CA B SER A 1 90 ? -3.513 35.627 37.761 0.14 15.47 89 SER A CA 1
ATOM 1359 C C . SER A 1 90 ? -2.157 34.960 37.998 1.00 15.16 89 SER A C 1
ATOM 1360 O O . SER A 1 90 ? -1.455 34.556 37.051 1.00 14.86 89 SER A O 1
ATOM 1375 N N . SER A 1 91 ? -1.792 34.840 39.270 1.00 16.07 90 SER A N 1
ATOM 1376 C CA . SER A 1 91 ? -0.520 34.265 39.653 1.00 16.38 90 SER A CA 1
ATOM 1377 C C . SER A 1 91 ? -0.466 32.789 39.279 1.00 14.05 90 SER A C 1
ATOM 1378 O O . SER A 1 91 ? 0.558 32.293 38.787 1.00 14.07 90 SER A O 1
ATOM 1386 N N . VAL A 1 92 ? -1.572 32.090 39.507 1.00 10.53 91 VAL A N 1
ATOM 1387 C CA . VAL A 1 92 ? -1.668 30.673 39.113 1.00 11.29 91 VAL A CA 1
ATOM 1388 C C . VAL A 1 92 ? -1.528 30.496 37.606 1.00 10.79 91 VAL A C 1
ATOM 1389 O O . VAL A 1 92 ? -0.792 29.614 37.149 1.00 11.49 91 VAL A O 1
ATOM 1402 N N . GLU A 1 93 ? -2.171 31.346 36.815 1.00 11.72 92 GLU A N 1
ATOM 1403 C CA . GLU A 1 93 ? -2.053 31.274 35.351 1.00 11.68 92 GLU A CA 1
ATOM 1404 C C . GLU A 1 93 ? -0.608 31.550 34.921 1.00 10.74 92 GLU A C 1
ATOM 1405 O O . GLU A 1 93 ? -0.064 30.860 34.060 1.00 12.07 92 GLU A O 1
ATOM 1417 N N . SER A 1 94 ? 0.018 32.543 35.541 1.00 12.44 93 SER A N 1
ATOM 1418 C CA A SER A 1 94 ? 1.411 32.860 35.241 0.90 14.12 93 SER A CA 1
ATOM 1419 C CA B SER A 1 94 ? 1.388 32.860 35.177 0.10 13.40 93 SER A CA 1
ATOM 1420 C C . SER A 1 94 ? 2.328 31.694 35.512 1.00 14.28 93 SER A C 1
ATOM 1421 O O . SER A 1 94 ? 3.264 31.415 34.736 1.00 14.42 93 SER A O 1
ATOM 1436 N N . ALA A 1 95 ? 2.062 31.007 36.623 1.00 13.43 94 ALA A N 1
ATOM 1437 C CA . ALA A 1 95 ? 2.872 29.863 37.004 1.00 12.36 94 ALA A CA 1
ATOM 1438 C C . ALA A 1 95 ? 2.672 28.721 36.014 1.00 10.46 94 ALA A C 1
ATOM 1439 O O . ALA A 1 95 ? 3.640 28.082 35.610 1.00 12.21 94 ALA A O 1
ATOM 1446 N N . LEU A 1 96 ? 1.415 28.452 35.637 1.00 11.00 95 LEU A N 1
ATOM 1447 C CA . LEU A 1 96 ? 1.160 27.420 34.657 1.00 10.50 95 LEU A CA 1
ATOM 1448 C C . LEU A 1 96 ? 1.850 27.734 33.329 1.00 9.61 95 LEU A C 1
ATOM 1449 O O . LEU A 1 96 ? 2.392 26.879 32.666 1.00 10.69 95 LEU A O 1
ATOM 1465 N N . ASN A 1 97 ? 1.823 28.995 32.949 1.00 11.26 96 ASN A N 1
ATOM 1466 C CA . ASN A 1 97 ? 2.440 29.336 31.705 1.00 12.36 96 ASN A CA 1
ATOM 1467 C C . ASN A 1 97 ? 3.972 29.165 31.759 1.00 14.64 96 ASN A C 1
ATOM 1468 O O . ASN A 1 97 ? 4.586 28.726 30.763 1.00 14.35 96 ASN A O 1
ATOM 1479 N N . ASP A 1 98 ? 4.568 29.469 32.906 1.00 12.95 97 ASP A N 1
ATOM 1480 C CA . ASP A 1 98 ? 6.010 29.258 33.095 1.00 13.92 97 ASP A CA 1
ATOM 1481 C C . ASP A 1 98 ? 6.330 27.770 32.907 1.00 14.13 97 ASP A C 1
ATOM 1482 O O . ASP A 1 98 ? 7.311 27.395 32.244 1.00 14.50 97 ASP A O 1
ATOM 1491 N N . VAL A 1 99 ? 5.527 26.917 33.524 1.00 12.27 98 VAL A N 1
ATOM 1492 C CA . VAL A 1 99 ? 5.706 25.481 33.347 1.00 11.91 98 VAL A CA 1
ATOM 1493 C C . VAL A 1 99 ? 5.620 25.049 31.879 1.00 11.96 98 VAL A C 1
ATOM 1494 O O . VAL A 1 99 ? 6.424 24.246 31.427 1.00 13.81 98 VAL A O 1
ATOM 1507 N N . LEU A 1 100 ? 4.629 25.513 31.141 1.00 10.97 99 LEU A N 1
ATOM 1508 C CA . LEU A 1 100 ? 4.495 25.181 29.730 1.00 12.61 99 LEU A CA 1
ATOM 1509 C C . LEU A 1 100 ? 5.657 25.694 28.913 1.00 12.99 99 LEU A C 1
ATOM 1510 O O . LEU A 1 100 ? 6.070 25.047 27.967 1.00 14.03 99 LEU A O 1
ATOM 1526 N N A GLU A 1 101 ? 6.182 26.854 29.275 0.56 14.42 100 GLU A N 1
ATOM 1527 N N B GLU A 1 101 ? 6.170 26.871 29.254 0.44 13.89 100 GLU A N 1
ATOM 1528 C CA A GLU A 1 101 ? 7.361 27.394 28.588 0.56 17.72 100 GLU A CA 1
ATOM 1529 C CA B GLU A 1 101 ? 7.381 27.386 28.602 0.44 15.76 100 GLU A CA 1
ATOM 1530 C C A GLU A 1 101 ? 8.624 26.568 28.823 0.56 17.74 100 GLU A C 1
ATOM 1531 C C B GLU A 1 101 ? 8.555 26.447 28.807 0.44 16.28 100 GLU A C 1
ATOM 1532 O O A GLU A 1 101 ? 9.382 26.298 27.875 0.56 17.98 100 GLU A O 1
ATOM 1533 O O B GLU A 1 101 ? 9.171 25.977 27.839 0.44 18.23 100 GLU A O 1
ATOM 1556 N N . VAL A 1 102 ? 8.869 26.159 30.064 1.00 15.85 101 VAL A N 1
ATOM 1557 C CA . VAL A 1 102 ? 10.024 25.318 30.364 1.00 15.77 101 VAL A CA 1
ATOM 1558 C C . VAL A 1 102 ? 9.839 23.934 29.749 1.00 14.67 101 VAL A C 1
ATOM 1559 O O . VAL A 1 102 ? 10.689 23.477 28.990 1.00 16.73 101 VAL A O 1
ATOM 1573 N N . LEU A 1 103 ? 8.775 23.226 30.137 1.00 11.41 102 LEU A N 1
ATOM 1574 C CA . LEU A 1 103 ? 8.622 21.858 29.637 1.00 10.42 102 LEU A CA 1
ATOM 1575 C C . LEU A 1 103 ? 8.382 21.780 28.106 1.00 14.37 102 LEU A C 1
ATOM 1576 O O . LEU A 1 103 ? 8.962 20.931 27.423 1.00 15.15 102 LEU A O 1
ATOM 1592 N N . GLY A 1 104 ? 7.512 22.648 27.586 1.00 15.71 103 GLY A N 1
ATOM 1593 C CA . GLY A 1 104 ? 7.079 22.572 26.193 1.00 16.56 103 GLY A CA 1
ATOM 1594 C C . GLY A 1 104 ? 8.096 23.152 25.254 1.00 21.71 103 GLY A C 1
ATOM 1595 O O . GLY A 1 104 ? 8.500 22.543 24.263 1.00 23.68 103 GLY A O 1
ATOM 1599 N N . ASN A 1 105 ? 8.529 24.360 25.551 1.00 21.48 104 ASN A N 1
ATOM 1600 C CA . ASN A 1 105 ? 9.466 25.000 24.654 1.00 26.92 104 ASN A CA 1
ATOM 1601 C C . ASN A 1 105 ? 10.877 24.547 24.919 1.00 27.60 104 ASN A C 1
ATOM 1602 O O . ASN A 1 105 ? 11.521 24.023 24.035 1.00 34.06 104 ASN A O 1
ATOM 1613 N N . MET A 1 106 ? 11.359 24.647 26.137 1.00 23.47 105 MET A N 1
ATOM 1614 C CA . MET A 1 106 ? 12.743 24.295 26.344 1.00 30.04 105 MET A CA 1
ATOM 1615 C C . MET A 1 106 ? 13.084 22.826 26.367 1.00 28.85 105 MET A C 1
ATOM 1616 O O . MET A 1 106 ? 14.137 22.452 25.886 1.00 34.00 105 MET A O 1
ATOM 1630 N N . LEU A 1 107 ? 12.202 21.974 26.892 1.00 24.59 106 LEU A N 1
ATOM 1631 C CA . LEU A 1 107 ? 12.464 20.527 26.953 1.00 24.59 106 LEU A CA 1
ATOM 1632 C C . LEU A 1 107 ? 11.731 19.755 25.855 1.00 23.23 106 LEU A C 1
ATOM 1633 O O . LEU A 1 107 ? 11.792 18.520 25.781 1.00 23.47 106 LEU A O 1
ATOM 1649 N N . ASN A 1 108 ? 11.023 20.482 25.006 1.00 20.11 107 ASN A N 1
ATOM 1650 C CA . ASN A 1 108 ? 10.415 19.891 23.826 1.00 20.15 107 ASN A CA 1
ATOM 1651 C C . ASN A 1 108 ? 9.323 18.882 24.161 1.00 16.49 107 ASN A C 1
ATOM 1652 O O . ASN A 1 108 ? 9.073 17.968 23.377 1.00 18.96 107 ASN A O 1
ATOM 1663 N N . PHE A 1 109 ? 8.676 19.033 25.314 1.00 12.84 108 PHE A N 1
ATOM 1664 C CA . PHE A 1 109 ? 7.499 18.211 25.579 1.00 10.46 108 PHE A CA 1
ATOM 1665 C C . PHE A 1 109 ? 6.340 18.640 24.682 1.00 10.86 108 PHE A C 1
ATOM 1666 O O . PHE A 1 109 ? 6.186 19.812 24.354 1.00 15.06 108 PHE A O 1
ATOM 1683 N N . SER A 1 110 ? 5.492 17.695 24.314 1.00 11.76 109 SER A N 1
ATOM 1684 C CA A SER A 1 110 ? 4.198 18.016 23.739 0.68 14.69 109 SER A CA 1
ATOM 1685 C CA B SER A 1 110 ? 4.192 18.004 23.759 0.32 13.32 109 SER A CA 1
ATOM 1686 C C . SER A 1 110 ? 3.423 18.778 24.813 1.00 11.84 109 SER A C 1
ATOM 1687 O O . SER A 1 110 ? 3.513 18.459 26.019 1.00 12.05 109 SER A O 1
ATOM 1702 N N . SER A 1 111 ? 2.674 19.765 24.383 1.00 13.08 110 SER A N 1
ATOM 1703 C CA . SER A 1 111 ? 2.089 20.664 25.347 1.00 12.70 110 SER A CA 1
ATOM 1704 C C . SER A 1 111 ? 0.639 20.897 25.028 1.00 15.93 110 SER A C 1
ATOM 1705 O O . SER A 1 111 ? 0.041 20.216 24.21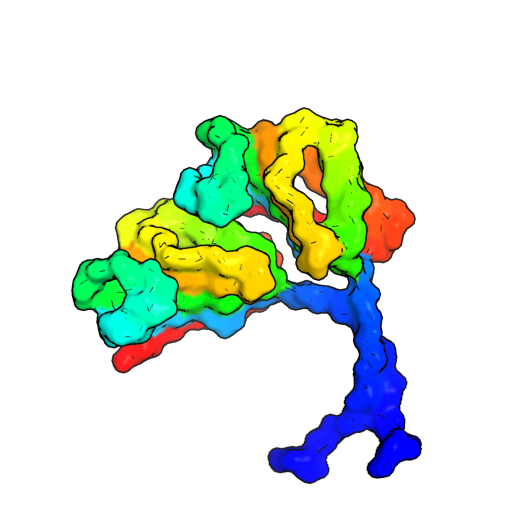0 1.00 20.57 110 SER A O 1
ATOM 1713 N N . THR A 1 112 ? 0.048 21.812 25.747 1.00 16.15 111 THR A N 1
ATOM 1714 C CA . THR A 1 112 ? -1.364 22.054 25.655 1.00 15.60 111 THR A CA 1
ATOM 1715 C C . THR A 1 112 ? -1.524 23.511 25.975 1.00 15.85 111 THR A C 1
ATOM 1716 O O . THR A 1 112 ? -0.582 24.142 26.418 1.00 20.42 111 THR A O 1
ATOM 1727 N N . LYS A 1 113 ? -2.699 24.045 25.714 1.00 15.16 112 LYS A N 1
ATOM 1728 C CA . LYS A 1 113 ? -3.044 25.399 26.140 1.00 17.21 112 LYS A CA 1
ATOM 1729 C C . LYS A 1 113 ? -3.593 25.373 27.560 1.00 14.45 112 LYS A C 1
ATOM 1730 O O . LYS A 1 113 ? -4.082 24.340 28.060 1.00 14.59 112 LYS A O 1
ATOM 1749 N N . ILE A 1 114 ? -3.487 26.506 28.249 1.00 15.16 113 ILE A N 1
ATOM 1750 C CA . ILE A 1 114 ? -4.086 26.613 29.559 1.00 12.00 113 ILE A CA 1
ATOM 1751 C C . ILE A 1 114 ? -5.606 26.674 29.348 1.00 12.47 113 ILE A C 1
ATOM 1752 O O . ILE A 1 114 ? -6.117 27.378 28.439 1.00 14.81 113 ILE A O 1
ATOM 1768 N N . THR A 1 115 ? -6.325 25.936 30.173 1.00 12.47 114 THR A N 1
ATOM 1769 C CA . THR A 1 115 ? -7.767 25.920 30.152 1.00 11.43 114 THR A CA 1
ATOM 1770 C C . THR A 1 115 ? -8.255 26.332 31.523 1.00 10.61 114 THR A C 1
ATOM 1771 O O . THR A 1 115 ? -7.483 26.353 32.508 1.00 9.56 114 THR A O 1
ATOM 1782 N N . ARG A 1 116 ? -9.522 26.707 31.588 1.00 12.05 115 ARG A N 1
ATOM 1783 C CA . ARG A 1 116 ? -10.080 27.180 32.845 1.00 13.99 115 ARG A CA 1
ATOM 1784 C C . ARG A 1 116 ? -11.535 26.830 32.959 1.00 16.39 115 ARG A C 1
ATOM 1785 O O . ARG A 1 116 ? -12.232 26.700 31.961 1.00 19.21 115 ARG A O 1
ATOM 1806 N N . THR A 1 117 ? -12.004 26.673 34.182 1.00 17.58 116 THR A N 1
ATOM 1807 C CA . THR A 1 117 ? -13.404 26.372 34.355 1.00 22.28 116 THR A CA 1
ATOM 1808 C C . THR A 1 117 ? -14.028 27.725 34.364 1.00 29.03 116 THR A C 1
ATOM 1809 O O . THR A 1 117 ? -13.708 28.546 35.229 1.00 29.48 116 THR A O 1
ATOM 1820 N N . LEU A 1 118 ? -14.903 27.963 33.394 1.00 34.82 117 LEU A N 1
ATOM 1821 C CA . LEU A 1 118 ? -15.561 29.258 33.274 1.00 40.05 117 LEU A CA 1
ATOM 1822 C C . LEU A 1 118 ? -16.666 29.344 34.316 1.00 43.58 117 LEU A C 1
ATOM 1823 O O . LEU A 1 118 ? -17.168 28.309 34.790 1.00 46.01 117 LEU A O 1
ATOM 1839 N N . THR B 1 3 ? -17.778 4.042 16.854 1.00 28.04 2 THR B N 1
ATOM 1840 C CA . THR B 1 3 ? -18.483 2.815 17.285 1.00 25.84 2 THR B CA 1
ATOM 1841 C C . THR B 1 3 ? -17.564 1.649 17.609 1.00 27.00 2 THR B C 1
ATOM 1842 O O . THR B 1 3 ? -16.502 1.464 16.994 1.00 25.86 2 THR B O 1
ATOM 1852 N N . GLU B 1 4 ? -17.989 0.855 18.588 1.00 30.24 3 GLU B N 1
ATOM 1853 C CA . GLU B 1 4 ? -17.275 -0.351 18.979 1.00 35.91 3 GLU B CA 1
ATOM 1854 C C . GLU B 1 4 ? -16.919 -1.188 17.769 1.00 31.73 3 GLU B C 1
ATOM 1855 O O . GLU B 1 4 ? -15.808 -1.683 17.656 1.00 33.94 3 GLU B O 1
ATOM 1867 N N . GLU B 1 5 ? -17.877 -1.307 16.852 1.00 35.09 4 GLU B N 1
ATOM 1868 C CA . GLU B 1 5 ? -17.767 -2.227 15.727 1.00 36.10 4 GLU B CA 1
ATOM 1869 C C . GLU B 1 5 ? -16.721 -1.809 14.691 1.00 34.67 4 GLU B C 1
ATOM 1870 O O . GLU B 1 5 ? -16.234 -2.632 13.936 1.00 37.01 4 GLU B O 1
ATOM 1882 N N . SER B 1 6 ? -16.368 -0.531 14.678 1.00 30.17 5 SER B N 1
ATOM 1883 C CA . SER B 1 6 ? -15.479 0.030 13.664 1.00 27.36 5 SER B CA 1
ATOM 1884 C C . SER B 1 6 ? -14.003 0.055 14.064 1.00 27.72 5 SER B C 1
ATOM 1885 O O . SER B 1 6 ? -13.167 0.502 13.288 1.00 28.97 5 SER B O 1
ATOM 1893 N N . LYS B 1 7 ? -13.701 -0.345 15.295 1.00 27.17 6 LYS B N 1
ATOM 1894 C CA . LYS B 1 7 ? -12.329 -0.257 15.805 1.00 28.67 6 LYS B CA 1
ATOM 1895 C C . LYS B 1 7 ? -11.515 -1.537 15.515 1.00 27.99 6 LYS B C 1
ATOM 1896 O O . LYS B 1 7 ? -11.975 -2.648 15.774 1.00 29.60 6 LYS B O 1
ATOM 1915 N N . GLN B 1 8 ? -10.317 -1.369 14.968 1.00 23.04 7 GLN B N 1
ATOM 1916 C CA . GLN B 1 8 ? -9.382 -2.473 14.818 1.00 21.15 7 GLN B CA 1
ATOM 1917 C C . GLN B 1 8 ? -8.953 -2.899 16.225 1.00 16.90 7 GLN B C 1
ATOM 1918 O O . GLN B 1 8 ? -8.897 -2.044 17.110 1.00 15.90 7 GLN B O 1
ATOM 1932 N N . ARG B 1 9 ? -8.724 -4.200 16.371 1.00 18.48 8 ARG B N 1
ATOM 1933 C CA . ARG B 1 9 ? -8.242 -4.829 17.605 1.00 16.43 8 ARG B CA 1
ATOM 1934 C C . ARG B 1 9 ? -6.954 -5.493 17.301 1.00 13.58 8 ARG B C 1
ATOM 1935 O O . ARG B 1 9 ? -6.843 -6.261 16.322 1.00 19.26 8 ARG B O 1
ATOM 1956 N N . VAL B 1 10 ? -5.973 -5.250 18.152 1.00 12.17 9 VAL B N 1
ATOM 1957 C CA . VAL B 1 10 ? -4.704 -5.940 18.059 1.00 13.11 9 VAL B CA 1
ATOM 1958 C C . VAL B 1 10 ? -4.292 -6.440 19.401 1.00 13.46 9 VAL B C 1
ATOM 1959 O O . VAL B 1 10 ? -4.660 -5.844 20.413 1.00 16.29 9 VAL B O 1
ATOM 1972 N N . ILE B 1 11 ? -3.565 -7.525 19.456 1.00 11.11 10 ILE B N 1
ATOM 1973 C CA . ILE B 1 11 ? -2.986 -7.973 20.746 1.00 9.20 10 ILE B CA 1
ATOM 1974 C C . ILE B 1 11 ? -1.638 -7.363 20.867 1.00 9.27 10 ILE B C 1
ATOM 1975 O O . ILE B 1 11 ? -0.812 -7.474 19.956 1.00 11.08 10 ILE B O 1
ATOM 1991 N N . GLN B 1 12 ? -1.374 -6.683 22.002 1.00 7.91 11 GLN B N 1
ATOM 1992 C CA A GLN B 1 12 ? -0.093 -6.050 22.218 0.64 10.63 11 GLN B CA 1
ATOM 1993 C CA B GLN B 1 12 ? -0.073 -6.089 22.194 0.36 7.88 11 GLN B CA 1
ATOM 1994 C C . GLN B 1 12 ? 0.591 -6.762 23.370 1.00 7.36 11 GLN B C 1
ATOM 1995 O O . GLN B 1 12 ? 0.075 -6.764 24.464 1.00 7.73 11 GLN B O 1
ATOM 2020 N N . GLU B 1 13 ? 1.724 -7.371 23.099 1.00 7.31 12 GLU B N 1
ATOM 2021 C CA . GLU B 1 13 ? 2.565 -8.019 24.115 1.00 5.97 12 GLU B CA 1
ATOM 2022 C C . GLU B 1 13 ? 3.503 -6.983 24.682 1.00 5.52 12 GLU B C 1
ATOM 2023 O O . GLU B 1 13 ? 4.406 -6.478 23.996 1.00 9.34 12 GLU B O 1
ATOM 2035 N N . TYR B 1 14 ? 3.338 -6.636 25.943 1.00 4.81 13 TYR B N 1
ATOM 2036 C CA . TYR B 1 14 ? 4.137 -5.536 26.475 1.00 4.46 13 TYR B CA 1
ATOM 2037 C C . TYR B 1 14 ? 5.462 -5.997 27.091 1.00 3.73 13 TYR B C 1
ATOM 2038 O O . TYR B 1 14 ? 5.517 -7.063 27.768 1.00 5.34 13 TYR B O 1
ATOM 2056 N N . VAL B 1 15 ? 6.505 -5.226 26.835 1.00 4.09 14 VAL B N 1
ATOM 2057 C CA . VAL B 1 15 ? 7.811 -5.410 27.465 1.00 5.32 14 VAL B CA 1
ATOM 2058 C C . VAL B 1 15 ? 8.340 -4.001 27.691 1.00 5.61 14 VAL B C 1
ATOM 2059 O O . VAL B 1 15 ? 7.980 -3.068 26.981 1.00 5.32 14 VAL B O 1
ATOM 2072 N N . PRO B 1 16 ? 9.208 -3.834 28.689 1.00 5.62 15 PRO B N 1
ATOM 2073 C CA . PRO B 1 16 ? 9.767 -2.500 28.862 1.00 5.65 15 PRO B CA 1
ATOM 2074 C C . PRO B 1 16 ? 10.769 -2.161 27.742 1.00 6.71 15 PRO B C 1
ATOM 2075 O O . PRO B 1 16 ? 11.534 -3.012 27.304 1.00 8.86 15 PRO B O 1
ATOM 2086 N N . GLY B 1 17 ? 10.753 -0.896 27.306 1.00 7.13 16 GLY B N 1
ATOM 2087 C CA . GLY B 1 17 ? 11.800 -0.327 26.486 1.00 7.62 16 GLY B CA 1
ATOM 2088 C C . GLY B 1 17 ? 13.058 -0.053 27.297 1.00 7.77 16 GLY B C 1
ATOM 2089 O O . GLY B 1 17 ? 13.115 -0.294 28.511 1.00 8.04 16 GLY B O 1
ATOM 2093 N N . LYS B 1 18 ? 14.072 0.386 26.577 1.00 8.14 17 LYS B N 1
ATOM 2094 C CA . LYS B 1 18 ? 15.362 0.757 27.142 1.00 8.15 17 LYS B CA 1
ATOM 2095 C C . LYS B 1 18 ? 15.577 2.214 26.759 1.00 6.54 17 LYS B C 1
ATOM 2096 O O . LYS B 1 18 ? 15.907 2.547 25.593 1.00 9.27 17 LYS B O 1
ATOM 2115 N N . GLN B 1 19 ? 15.374 3.113 27.719 1.00 6.62 18 GLN B N 1
ATOM 2116 C CA . GLN B 1 19 ? 15.367 4.538 27.446 1.00 7.73 18 GLN B CA 1
ATOM 2117 C C . GLN B 1 19 ? 15.667 5.352 28.698 1.00 5.79 18 GLN B C 1
ATOM 2118 O O . GLN B 1 19 ? 15.112 5.075 29.780 1.00 5.81 18 GLN B O 1
ATOM 2132 N N . VAL B 1 20 ? 16.516 6.366 28.559 1.00 6.58 19 VAL B N 1
ATOM 2133 C CA . VAL B 1 20 ? 16.643 7.442 29.537 1.00 5.85 19 VAL B CA 1
ATOM 2134 C C . VAL B 1 20 ? 15.846 8.599 28.941 1.00 8.26 19 VAL B C 1
ATOM 2135 O O . VAL B 1 20 ? 16.217 9.183 27.911 1.00 9.87 19 VAL B O 1
ATOM 2148 N N . THR B 1 21 ? 14.700 8.878 29.534 1.00 8.23 20 THR B N 1
ATOM 2149 C CA . THR B 1 21 ? 13.808 9.884 28.959 1.00 10.16 20 THR B CA 1
ATOM 2150 C C . THR B 1 21 ? 14.172 11.298 29.397 1.00 12.06 20 THR B C 1
ATOM 2151 O O . THR B 1 21 ? 13.882 12.271 28.709 1.00 14.81 20 THR B O 1
ATOM 2162 N N . LEU B 1 22 ? 14.725 11.404 30.590 1.00 10.15 21 LEU B N 1
ATOM 2163 C CA . LEU B 1 22 ? 14.970 12.706 31.203 1.00 12.39 21 LEU B CA 1
ATOM 2164 C C . LEU B 1 22 ? 16.263 12.616 31.989 1.00 9.62 21 LEU B C 1
ATOM 2165 O O . LEU B 1 22 ? 16.518 11.659 32.680 1.00 9.57 21 LEU B O 1
ATOM 2181 N N . ALA B 1 23 ? 17.078 13.656 31.839 1.00 10.08 22 ALA B N 1
ATOM 2182 C CA . ALA B 1 23 ? 18.317 13.814 32.606 1.00 12.22 22 ALA B CA 1
ATOM 2183 C C . ALA B 1 23 ? 18.441 15.321 32.852 1.00 8.92 22 ALA B C 1
ATOM 2184 O O . ALA B 1 23 ? 19.081 16.031 32.081 1.00 11.05 22 ALA B O 1
ATOM 2191 N N . HIS B 1 24 ? 17.884 15.791 33.967 1.00 9.31 23 HIS B N 1
ATOM 2192 C CA . HIS B 1 24 ? 17.655 17.219 34.167 1.00 8.90 23 HIS B CA 1
ATOM 2193 C C . HIS B 1 24 ? 18.287 17.736 35.431 1.00 10.54 23 HIS B C 1
ATOM 2194 O O . HIS B 1 24 ? 18.228 17.092 36.472 1.00 11.10 23 HIS B O 1
ATOM 2209 N N . ILE B 1 25 ? 18.931 18.908 35.328 1.00 11.44 24 ILE B N 1
ATOM 2210 C CA . ILE B 1 25 ? 19.496 19.588 36.474 1.00 12.73 24 ILE B CA 1
ATOM 2211 C C . ILE B 1 25 ? 18.643 20.780 36.864 1.00 9.75 24 ILE B C 1
ATOM 2212 O O . ILE B 1 25 ? 18.296 21.593 36.025 1.00 13.28 24 ILE B O 1
ATOM 2228 N N . ILE B 1 26 ? 18.299 20.858 38.146 1.00 10.43 25 ILE B N 1
ATOM 2229 C CA . ILE B 1 26 ? 17.721 22.065 38.766 1.00 11.63 25 ILE B CA 1
ATOM 2230 C C . ILE B 1 26 ? 18.805 22.662 39.677 1.00 15.10 25 ILE B C 1
ATOM 2231 O O . ILE B 1 26 ? 19.125 22.104 40.738 1.00 14.21 25 ILE B O 1
ATOM 2247 N N . ALA B 1 27 ? 19.338 23.816 39.278 1.00 16.99 26 ALA B N 1
ATOM 2248 C CA . ALA B 1 27 ? 20.487 24.437 39.971 1.00 21.05 26 ALA B CA 1
ATOM 2249 C C . ALA B 1 27 ? 20.197 24.857 41.404 1.00 24.22 26 ALA B C 1
ATOM 2250 O O . ALA B 1 27 ? 21.071 24.704 42.314 1.00 26.18 26 ALA B O 1
ATOM 2257 N N . ASN B 1 28 ? 19.029 25.458 41.590 1.00 22.06 27 ASN B N 1
ATOM 2258 C CA . ASN B 1 28 ? 18.630 26.022 42.891 1.00 26.55 27 ASN B CA 1
ATOM 2259 C C . ASN B 1 28 ? 17.195 25.686 43.195 1.00 22.27 27 ASN B C 1
ATOM 2260 O O . ASN B 1 28 ? 16.264 26.505 43.070 1.00 26.48 27 ASN B O 1
ATOM 2271 N N . PRO B 1 29 ? 16.992 24.445 43.575 1.00 15.71 28 PRO B N 1
ATOM 2272 C CA . PRO B 1 29 ? 15.640 23.957 43.842 1.00 14.39 28 PRO B CA 1
ATOM 2273 C C . PRO B 1 29 ? 14.938 24.605 45.027 1.00 16.51 28 PRO B C 1
ATOM 2274 O O . PRO B 1 29 ? 15.507 24.896 46.065 1.00 20.31 28 PRO B O 1
ATOM 2285 N N . ASN B 1 30 ? 13.655 24.863 44.827 1.00 18.12 29 ASN B N 1
ATOM 2286 C CA . ASN B 1 30 ? 12.805 25.410 45.864 1.00 19.73 29 ASN B CA 1
ATOM 2287 C C . ASN B 1 30 ? 12.728 24.455 47.040 1.00 20.88 29 ASN B C 1
ATOM 2288 O O . ASN B 1 30 ? 12.493 23.256 46.860 1.00 21.18 29 ASN B O 1
ATOM 2299 N N . GLU B 1 31 ? 12.910 24.999 48.244 1.00 23.20 30 GLU B N 1
ATOM 2300 C CA . GLU B 1 31 ? 12.863 24.229 49.462 1.00 26.34 30 GLU B CA 1
ATOM 2301 C C . GLU B 1 31 ? 11.588 23.434 49.662 1.00 25.42 30 GLU B C 1
ATOM 2302 O O . GLU B 1 31 ? 11.612 22.316 50.205 1.00 25.69 30 GLU B O 1
ATOM 2314 N N . ASP B 1 32 ? 10.449 23.970 49.247 1.00 25.41 31 ASP B N 1
ATOM 2315 C CA . ASP B 1 32 ? 9.222 23.211 49.490 1.00 32.59 31 ASP B CA 1
ATOM 2316 C C . ASP B 1 32 ? 9.251 21.939 48.661 1.00 28.15 31 ASP B C 1
ATOM 2317 O O . ASP B 1 32 ? 8.864 20.841 49.112 1.00 33.76 31 ASP B O 1
ATOM 2326 N N . ILE B 1 33 ? 9.729 22.066 47.443 1.00 24.16 32 ILE B N 1
ATOM 2327 C CA . ILE B 1 33 ? 9.735 20.924 46.569 1.00 25.16 32 ILE B CA 1
ATOM 2328 C C . ILE B 1 33 ? 10.675 19.869 47.110 1.00 23.16 32 ILE B C 1
ATOM 2329 O O . ILE B 1 33 ? 10.295 18.703 47.223 1.00 22.55 32 ILE B O 1
ATOM 2345 N N . TYR B 1 34 ? 11.919 20.226 47.407 1.00 21.65 33 TYR B N 1
ATOM 2346 C CA . TYR B 1 34 ? 12.849 19.168 47.780 1.00 23.86 33 TYR B CA 1
ATOM 2347 C C . TYR B 1 34 ? 12.542 18.547 49.141 1.00 23.37 33 TYR B C 1
ATOM 2348 O O . TYR B 1 34 ? 12.831 17.366 49.353 1.00 22.75 33 TYR B O 1
ATOM 2366 N N . LYS B 1 35 ? 11.897 19.303 50.040 1.00 20.16 34 LYS B N 1
ATOM 2367 C CA . LYS B 1 35 ? 11.421 18.698 51.267 1.00 21.43 34 LYS B CA 1
ATOM 2368 C C . LYS B 1 35 ? 10.314 17.681 51.001 1.00 19.13 34 LYS B C 1
ATOM 2369 O O . LYS B 1 35 ? 10.260 16.641 51.642 1.00 21.51 34 LYS B O 1
ATOM 2388 N N . LYS B 1 36 ? 9.407 17.985 50.074 1.00 19.87 35 LYS B N 1
ATOM 2389 C CA . LYS B 1 36 ? 8.347 17.039 49.758 1.00 22.12 35 LYS B CA 1
ATOM 2390 C C . LYS B 1 36 ? 8.908 15.743 49.151 1.00 23.36 35 LYS B C 1
ATOM 2391 O O . LYS B 1 36 ? 8.299 14.676 49.272 1.00 26.95 35 LYS B O 1
ATOM 2410 N N . LEU B 1 37 ? 10.093 15.820 48.565 1.00 21.61 36 LEU B N 1
ATOM 2411 C CA . LEU B 1 37 ? 10.771 14.678 47.955 1.00 23.69 36 LEU B CA 1
ATOM 2412 C C . LEU B 1 37 ? 11.621 13.911 48.948 1.00 24.91 36 LEU B C 1
ATOM 2413 O O . LEU B 1 37 ? 12.252 12.887 48.601 1.00 27.74 36 LEU B O 1
ATOM 2429 N N . GLY B 1 38 ? 11.691 14.439 50.168 1.00 23.43 37 GLY B N 1
ATOM 2430 C CA . GLY B 1 38 ? 12.406 13.780 51.237 1.00 23.94 37 GLY B CA 1
ATOM 2431 C C . GLY B 1 38 ? 13.882 14.093 51.267 1.00 26.49 37 GLY B C 1
ATOM 2432 O O . GLY B 1 38 ? 14.671 13.365 51.870 1.00 28.36 37 GLY B O 1
ATOM 2436 N N . LEU B 1 39 ? 14.263 15.194 50.642 1.00 23.03 38 LEU B N 1
ATOM 2437 C CA . LEU B 1 39 ? 15.680 15.493 50.531 1.00 21.06 38 LEU B CA 1
ATOM 2438 C C . LEU B 1 39 ? 16.141 16.454 51.594 1.00 26.02 38 LEU B C 1
ATOM 2439 O O . LEU B 1 39 ? 15.429 17.357 52.025 1.00 22.30 38 LEU B O 1
ATOM 2455 N N . VAL B 1 40 ? 17.389 16.260 51.965 1.00 32.15 39 VAL B N 1
ATOM 2456 C CA . VAL B 1 40 ? 18.086 17.115 52.900 1.00 35.19 39 VAL B CA 1
ATOM 2457 C C . VAL B 1 40 ? 19.277 17.709 52.167 1.00 35.87 39 VAL B C 1
ATOM 2458 O O . VAL B 1 40 ? 20.287 17.016 51.932 1.00 40.41 39 VAL B O 1
ATOM 2471 N N . LEU B 1 41 ? 19.161 18.986 51.810 1.00 31.94 40 LEU B N 1
ATOM 2472 C CA . LEU B 1 41 ? 20.145 19.665 50.959 1.00 29.77 40 LEU B CA 1
ATOM 2473 C C . LEU B 1 41 ? 20.719 20.891 51.633 1.00 34.22 40 LEU B C 1
ATOM 2474 O O . LEU B 1 41 ? 20.103 21.435 52.552 1.00 37.47 40 LEU B O 1
ATOM 2490 N N . ASP B 1 42 ? 21.881 21.333 51.161 1.00 35.96 41 ASP B N 1
ATOM 2491 C CA . ASP B 1 42 ? 22.324 22.695 51.419 1.00 42.32 41 ASP B CA 1
ATOM 2492 C C . ASP B 1 42 ? 21.654 23.597 50.413 1.00 39.33 41 ASP B C 1
ATOM 2493 O O . ASP B 1 42 ? 21.241 23.154 49.340 1.00 39.10 41 ASP B O 1
ATOM 2502 N N . LYS B 1 43 ? 21.527 24.860 50.800 1.00 40.07 42 LYS B N 1
ATOM 2503 C CA . LYS B 1 43 ? 20.984 25.919 49.954 1.00 44.52 42 LYS B CA 1
ATOM 2504 C C . LYS B 1 43 ? 21.683 25.964 48.590 1.00 42.09 42 LYS B C 1
ATOM 2505 O O . LYS B 1 43 ? 21.053 26.337 47.586 1.00 44.51 42 LYS B O 1
ATOM 2524 N N . LYS B 1 44 ? 22.972 25.579 48.572 1.00 38.30 43 LYS B N 1
ATOM 2525 C CA . LYS B 1 44 ? 23.844 25.671 47.390 1.00 32.91 43 LYS B CA 1
ATOM 2526 C C . LYS B 1 44 ? 23.723 24.455 46.466 1.00 30.64 43 LYS B C 1
ATOM 2527 O O . LYS B 1 44 ? 24.207 24.475 45.334 1.00 34.21 43 LYS B O 1
ATOM 2546 N N . ASP B 1 45 ? 23.081 23.406 46.965 1.00 27.56 44 ASP B N 1
ATOM 2547 C CA . ASP B 1 45 ? 23.001 22.142 46.214 1.00 23.13 44 ASP B CA 1
ATOM 2548 C C . ASP B 1 45 ? 22.015 22.196 45.053 1.00 19.75 44 ASP B C 1
ATOM 2549 O O . ASP B 1 45 ? 20.923 22.725 45.165 1.00 23.84 44 ASP B O 1
ATOM 2558 N N . ALA B 1 46 ? 22.430 21.596 43.944 1.00 16.39 45 ALA B N 1
ATOM 2559 C CA . ALA B 1 46 ? 21.572 21.355 42.803 1.00 14.87 45 ALA B CA 1
ATOM 2560 C C . ALA B 1 46 ? 21.047 19.931 42.920 1.00 10.93 45 ALA B C 1
ATOM 2561 O O . ALA B 1 46 ? 21.571 19.102 43.677 1.00 13.42 45 ALA B O 1
ATOM 2568 N N . ILE B 1 47 ? 19.988 19.648 42.165 1.00 10.93 46 ILE B N 1
ATOM 2569 C CA . ILE B 1 47 ? 19.543 18.266 42.012 1.00 11.47 46 ILE B CA 1
ATOM 2570 C C . ILE B 1 47 ? 19.589 17.830 40.553 1.00 11.75 46 ILE B C 1
ATOM 2571 O O . ILE B 1 47 ? 19.417 18.637 39.639 1.00 13.93 46 ILE B O 1
ATOM 2587 N N . GLY B 1 48 ? 19.821 16.526 40.345 1.00 10.09 47 GLY B N 1
ATOM 2588 C CA . GLY B 1 48 ? 19.690 15.914 39.041 1.00 10.47 47 GLY B CA 1
ATOM 2589 C C . GLY B 1 48 ? 18.610 14.849 39.077 1.00 9.03 47 GLY B C 1
ATOM 2590 O O . GLY B 1 48 ? 18.487 14.147 40.057 1.00 11.02 47 GLY B O 1
ATOM 2594 N N . ILE B 1 49 ? 17.828 14.828 38.009 1.00 8.42 48 ILE B N 1
ATOM 2595 C CA . ILE B 1 49 ? 16.633 13.971 37.949 1.00 8.48 48 ILE B CA 1
ATOM 2596 C C . ILE B 1 49 ? 16.734 13.104 36.724 1.00 7.89 48 ILE B C 1
ATOM 2597 O O . ILE B 1 49 ? 16.920 13.608 35.604 1.00 8.91 48 ILE B O 1
ATOM 2613 N N . LEU B 1 50 ? 16.577 11.800 36.927 1.00 6.45 49 LEU B N 1
ATOM 2614 C CA . LEU B 1 50 ? 16.601 10.818 35.853 1.00 5.30 49 LEU B CA 1
ATOM 2615 C C . LEU B 1 50 ? 15.305 10.036 35.776 1.00 5.84 49 LEU B C 1
ATOM 2616 O O . LEU B 1 50 ? 14.762 9.647 36.807 1.00 8.46 49 LEU B O 1
ATOM 2632 N N . THR B 1 51 ? 14.840 9.832 34.541 1.00 6.86 50 THR B N 1
ATOM 2633 C CA . THR B 1 51 ? 13.717 8.932 34.196 1.00 9.22 50 THR B CA 1
ATOM 2634 C C . THR B 1 51 ? 14.301 7.793 33.387 1.00 5.91 50 THR B C 1
ATOM 2635 O O . THR B 1 51 ? 14.886 8.078 32.360 1.00 6.79 50 THR B O 1
ATOM 2646 N N . ILE B 1 52 ? 14.135 6.527 33.844 1.00 5.50 51 ILE B N 1
ATOM 2647 C CA . ILE B 1 52 ? 14.794 5.374 33.255 1.00 6.07 51 ILE B CA 1
ATOM 2648 C C . ILE B 1 52 ? 13.851 4.200 33.122 1.00 4.65 51 ILE B C 1
ATOM 2649 O O . ILE B 1 52 ? 13.118 3.875 34.067 1.00 6.01 51 ILE B O 1
ATOM 2665 N N . THR B 1 53 ? 13.883 3.539 31.956 1.00 4.41 52 THR B N 1
ATOM 2666 C CA . THR B 1 53 ? 13.159 2.299 31.698 1.00 6.31 52 THR B CA 1
ATOM 2667 C C . THR B 1 53 ? 14.180 1.364 31.080 1.00 4.55 52 THR B C 1
ATOM 2668 O O . THR B 1 53 ? 14.946 1.797 30.265 1.00 6.37 52 THR B O 1
ATOM 2679 N N . PRO B 1 54 ? 14.254 0.100 31.487 1.00 4.93 53 PRO B N 1
ATOM 2680 C CA . PRO B 1 54 ? 13.410 -0.504 32.536 1.00 6.40 53 PRO B CA 1
ATOM 2681 C C . PRO B 1 54 ? 13.803 0.000 33.919 1.00 5.71 53 PRO B C 1
ATOM 2682 O O . PRO B 1 54 ? 14.937 0.488 34.146 1.00 5.64 53 PRO B O 1
ATOM 2693 N N . SER B 1 55 ? 12.868 -0.125 34.856 1.00 5.73 54 SER B N 1
ATOM 2694 C CA . SER B 1 55 ? 13.052 0.498 36.155 1.00 5.52 54 SER B CA 1
ATOM 2695 C C . SER B 1 55 ? 14.295 -0.030 36.906 1.00 5.44 54 SER B C 1
ATOM 2696 O O . SER B 1 55 ? 14.924 0.682 37.694 1.00 5.53 54 SER B O 1
ATOM 2704 N N . GLU B 1 56 ? 14.655 -1.288 36.670 1.00 5.49 55 GLU B N 1
ATOM 2705 C CA . GLU B 1 56 ? 15.818 -1.856 37.354 1.00 6.15 55 GLU B CA 1
ATOM 2706 C C . GLU B 1 56 ? 17.118 -1.144 36.982 1.00 5.35 55 GLU B C 1
ATOM 2707 O O . GLU B 1 56 ? 18.098 -1.183 37.741 1.00 7.25 55 GLU B O 1
ATOM 2719 N N . ALA B 1 57 ? 17.135 -0.490 35.810 1.00 5.38 56 ALA B N 1
ATOM 2720 C CA . ALA B 1 57 ? 18.339 0.183 35.384 1.00 5.37 56 ALA B CA 1
ATOM 2721 C C . ALA B 1 57 ? 18.604 1.440 36.210 1.00 5.89 56 ALA B C 1
ATOM 2722 O O . ALA B 1 57 ? 19.716 2.005 36.142 1.00 7.42 56 ALA B O 1
ATOM 2729 N N . SER B 1 58 ? 17.634 1.835 37.040 1.00 5.93 57 SER B N 1
ATOM 2730 C CA . SER B 1 58 ? 17.900 2.860 38.046 1.00 6.98 57 SER B CA 1
ATOM 2731 C C . SER B 1 58 ? 19.083 2.483 38.920 1.00 7.08 57 SER B C 1
ATOM 2732 O O . SER B 1 58 ? 19.841 3.353 39.381 1.00 6.63 57 SER B O 1
ATOM 2740 N N . ILE B 1 59 ? 19.240 1.193 39.191 1.00 6.66 58 ILE B N 1
ATOM 2741 C CA . ILE B 1 59 ? 20.331 0.722 40.068 1.00 7.39 58 ILE B CA 1
ATOM 2742 C C . ILE B 1 59 ? 21.664 0.990 39.394 1.00 7.77 58 ILE B C 1
ATOM 2743 O O . ILE B 1 59 ? 22.613 1.450 40.045 1.00 8.12 58 ILE B O 1
ATOM 2759 N N . ILE B 1 60 ? 21.735 0.738 38.096 1.00 7.24 59 ILE B N 1
ATOM 2760 C CA . ILE B 1 60 ? 22.947 0.992 37.341 1.00 7.33 59 ILE B CA 1
ATOM 2761 C C . ILE B 1 60 ? 23.239 2.459 37.299 1.00 8.25 59 ILE B C 1
ATOM 2762 O O . ILE B 1 60 ? 24.370 2.894 37.532 1.00 10.31 59 ILE B O 1
ATOM 2778 N N . ALA B 1 61 ? 22.240 3.270 37.011 1.00 6.49 60 ALA B N 1
ATOM 2779 C CA . ALA B 1 61 ? 22.456 4.694 36.960 1.00 7.77 60 ALA B CA 1
ATOM 2780 C C . ALA B 1 61 ? 22.920 5.258 38.284 1.00 9.61 60 ALA B C 1
ATOM 2781 O O . ALA B 1 61 ? 23.776 6.135 38.314 1.00 11.06 60 ALA B O 1
ATOM 2788 N N . ALA B 1 62 ? 22.265 4.867 39.382 1.00 10.22 61 ALA B N 1
ATOM 2789 C CA . ALA B 1 62 ? 22.619 5.404 40.702 1.00 9.70 61 ALA B CA 1
ATOM 2790 C C . ALA B 1 62 ? 24.055 5.062 41.069 1.00 9.17 61 ALA B C 1
ATOM 2791 O O . ALA B 1 62 ? 24.776 5.882 41.641 1.00 11.76 61 ALA B O 1
ATOM 2798 N N . ASP B 1 63 ? 24.465 3.848 40.754 1.00 9.39 62 ASP B N 1
ATOM 2799 C CA . ASP B 1 63 ? 25.822 3.424 41.028 1.00 10.29 62 ASP B CA 1
ATOM 2800 C C . ASP B 1 63 ? 26.807 4.228 40.192 1.00 9.46 62 ASP B C 1
ATOM 2801 O O . ASP B 1 63 ? 27.822 4.727 40.716 1.00 12.02 62 ASP B O 1
ATOM 2810 N N . VAL B 1 64 ? 26.550 4.371 38.897 1.00 9.77 63 VAL B N 1
ATOM 2811 C CA . VAL B 1 64 ? 27.434 5.155 38.041 1.00 12.69 63 VAL B CA 1
ATOM 2812 C C . VAL B 1 64 ? 27.529 6.601 38.533 1.00 14.52 63 VAL B C 1
ATOM 2813 O O . VAL B 1 64 ? 28.660 7.184 38.589 1.00 15.39 63 VAL B O 1
ATOM 2826 N N . ALA B 1 65 ? 26.388 7.187 38.915 1.00 12.02 64 ALA B N 1
ATOM 2827 C CA . ALA B 1 65 ? 26.367 8.594 39.280 1.00 12.71 64 ALA B CA 1
ATOM 2828 C C . ALA B 1 65 ? 27.206 8.809 40.522 1.00 13.03 64 ALA B C 1
ATOM 2829 O O . ALA B 1 65 ? 28.069 9.696 40.536 1.00 15.91 64 ALA B O 1
ATOM 2836 N N . THR B 1 66 ? 27.016 7.957 41.539 1.00 14.24 65 THR B N 1
ATOM 2837 C CA . THR B 1 66 ? 27.763 8.101 42.788 1.00 19.11 65 THR B CA 1
ATOM 2838 C C . THR B 1 66 ? 29.245 7.794 42.650 1.00 20.62 65 THR B C 1
ATOM 2839 O O . THR B 1 66 ? 30.044 8.338 43.441 1.00 24.95 65 THR B O 1
ATOM 2850 N N . LYS B 1 67 ? 29.642 6.980 41.677 1.00 21.25 66 LYS B N 1
ATOM 2851 C CA . LYS B 1 67 ? 31.078 6.752 41.412 1.00 24.31 66 LYS B CA 1
ATOM 2852 C C . LYS B 1 67 ? 31.678 7.880 40.566 1.00 25.06 66 LYS B C 1
ATOM 2853 O O . LYS B 1 67 ? 32.864 8.132 40.586 1.00 32.64 66 LYS B O 1
ATOM 2872 N N . ALA B 1 68 ? 30.836 8.537 39.783 1.00 23.84 67 ALA B N 1
ATOM 2873 C CA . ALA B 1 68 ? 31.276 9.503 38.798 1.00 23.42 67 ALA B CA 1
ATOM 2874 C C . ALA B 1 68 ? 31.888 10.706 39.507 1.00 25.71 67 ALA B C 1
ATOM 2875 O O . ALA B 1 68 ? 32.962 11.216 39.121 1.00 27.50 67 ALA B O 1
ATOM 2882 N N . SER B 1 69 ? 31.22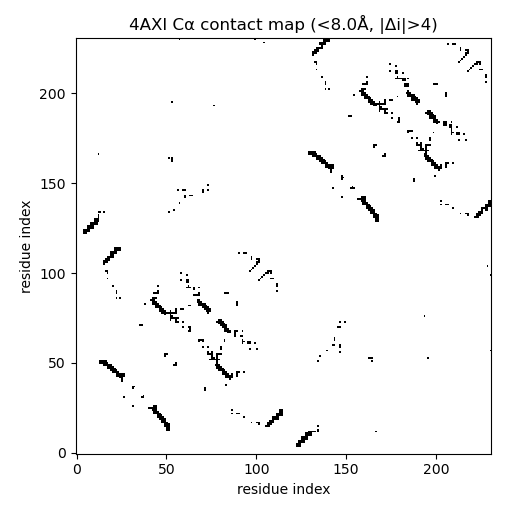1 11.149 40.558 1.00 23.56 68 SER B N 1
ATOM 2883 C CA . SER B 1 69 ? 31.539 12.436 41.152 1.00 20.11 68 SER B CA 1
ATOM 2884 C C . SER B 1 69 ? 30.984 12.560 42.532 1.00 19.52 68 SER B C 1
ATOM 2885 O O . SER B 1 69 ? 30.446 11.645 43.090 1.00 19.26 68 SER B O 1
ATOM 2893 N N . ASN B 1 70 ? 31.142 13.742 43.092 1.00 18.38 69 ASN B N 1
ATOM 2894 C CA . ASN B 1 70 ? 30.782 13.963 44.469 1.00 15.83 69 ASN B CA 1
ATOM 2895 C C . ASN B 1 70 ? 29.325 14.350 44.622 1.00 16.00 69 ASN B C 1
ATOM 2896 O O . ASN B 1 70 ? 28.981 15.477 44.991 1.00 18.39 69 ASN B O 1
ATOM 2907 N N . VAL B 1 71 ? 28.460 13.384 44.322 1.00 18.34 70 VAL B N 1
ATOM 2908 C CA . VAL B 1 71 ? 27.021 13.542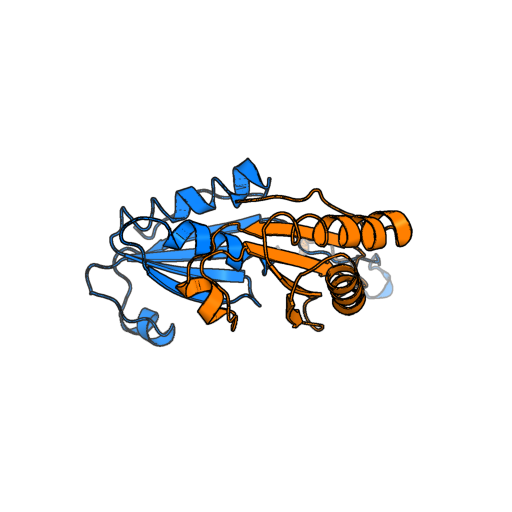 44.468 1.00 15.81 70 VAL B CA 1
ATOM 2909 C C . VAL B 1 71 ? 26.539 12.555 45.497 1.00 16.93 70 VAL B C 1
ATOM 2910 O O . VAL B 1 71 ? 27.168 11.482 45.739 1.00 18.48 70 VAL B O 1
ATOM 2923 N N . SER B 1 72 ? 25.448 12.944 46.141 1.00 17.80 71 SER B N 1
ATOM 2924 C CA . SER B 1 72 ? 24.765 12.100 47.090 1.00 19.37 71 SER B CA 1
ATOM 2925 C C . SER B 1 72 ? 23.528 11.563 46.381 1.00 14.31 71 SER B C 1
ATOM 2926 O O . SER B 1 72 ? 22.878 12.238 45.559 1.00 14.01 71 SER B O 1
ATOM 2934 N N . LEU B 1 73 ? 23.191 10.334 46.704 1.00 15.83 72 LEU B N 1
ATOM 2935 C CA . LEU B 1 73 ? 21.946 9.766 46.240 1.00 14.13 72 LEU B CA 1
ATOM 2936 C C . LEU B 1 73 ? 20.776 10.250 47.060 1.00 18.19 72 LEU B C 1
ATOM 2937 O O . LEU B 1 73 ? 20.693 9.952 48.260 1.00 21.98 72 LEU B O 1
ATOM 2953 N N . GLY B 1 74 ? 19.891 11.023 46.408 1.00 14.25 73 GLY B N 1
ATOM 2954 C CA . GLY B 1 74 ? 18.693 11.538 47.040 1.00 16.51 73 GLY B CA 1
ATOM 2955 C C . GLY B 1 74 ? 17.733 10.408 47.269 1.00 16.70 73 GLY B C 1
ATOM 2956 O O . GL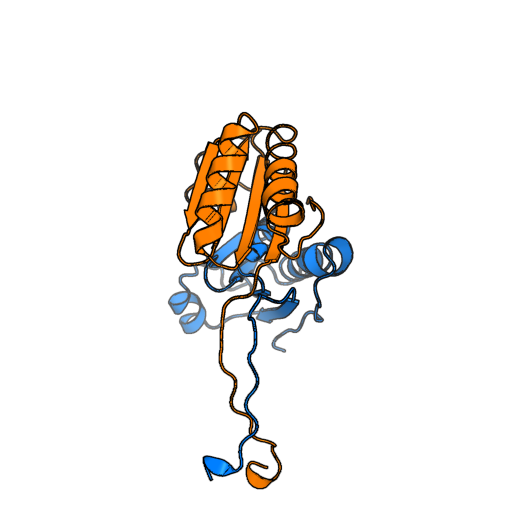Y B 1 74 ? 17.347 10.100 48.382 1.00 18.34 73 GLY B O 1
ATOM 2960 N N . PHE B 1 75 ? 17.330 9.791 46.168 1.00 13.87 74 PHE B N 1
ATOM 2961 C CA . PHE B 1 75 ? 16.609 8.538 46.235 1.00 12.45 74 PHE B CA 1
ATOM 2962 C C . PHE B 1 75 ? 16.747 7.757 44.937 1.00 11.15 74 PHE B C 1
ATOM 2963 O O . PHE B 1 75 ? 17.024 8.308 43.876 1.00 10.47 74 PHE B O 1
ATOM 2980 N N . ILE B 1 76 ? 16.584 6.446 45.097 1.00 11.98 75 ILE B N 1
ATOM 2981 C CA . ILE B 1 76 ? 16.372 5.561 43.988 1.00 10.03 75 ILE B CA 1
ATOM 2982 C C . ILE B 1 76 ? 15.041 4.874 44.160 1.00 11.36 75 ILE B C 1
ATOM 2983 O O . ILE B 1 76 ? 14.733 4.359 45.241 1.00 15.48 75 ILE B O 1
ATOM 2999 N N . ASP B 1 77 ? 14.260 4.873 43.086 1.00 8.36 76 ASP B N 1
ATOM 3000 C CA . ASP B 1 77 ? 13.012 4.156 43.072 1.00 8.22 76 ASP B CA 1
ATOM 3001 C C . ASP B 1 77 ? 13.103 3.052 42.032 1.00 6.21 76 ASP B C 1
ATOM 3002 O O . ASP B 1 77 ? 13.033 3.303 40.824 1.00 7.79 76 ASP B O 1
ATOM 3011 N N . ARG B 1 78 ? 13.280 1.811 42.489 1.00 8.78 77 ARG B N 1
ATOM 3012 C CA . ARG B 1 78 ? 13.506 0.702 41.574 1.00 6.55 77 ARG B CA 1
ATOM 3013 C C . ARG B 1 78 ? 12.228 0.241 40.956 1.00 9.87 77 ARG B C 1
ATOM 3014 O O . ARG B 1 78 ? 12.263 -0.627 40.093 1.00 11.75 77 ARG B O 1
ATOM 3035 N N . PHE B 1 79 ? 11.104 0.799 41.395 1.00 10.11 78 PHE B N 1
ATOM 3036 C CA . PHE B 1 79 ? 9.802 0.404 40.865 1.00 10.84 78 PHE B CA 1
ATOM 3037 C C . PHE B 1 79 ? 9.453 1.239 39.647 1.00 10.24 78 PHE B C 1
ATOM 3038 O O . PHE B 1 79 ? 8.932 0.730 38.616 1.00 12.84 78 PHE B O 1
ATOM 3055 N N . SER B 1 80 ? 9.749 2.518 39.758 1.00 13.25 79 SER B N 1
ATOM 3056 C CA . SER B 1 80 ? 9.439 3.426 38.679 1.00 12.24 79 SER B CA 1
ATOM 3057 C C . SER B 1 80 ? 10.637 3.766 37.803 1.00 8.96 79 SER B C 1
ATOM 3058 O O . SER B 1 80 ? 10.494 4.272 36.676 1.00 11.78 79 SER B O 1
ATOM 3066 N N . GLY B 1 81 ? 11.811 3.569 38.345 1.00 7.42 80 GLY B N 1
ATOM 3067 C CA . GLY B 1 81 ? 12.989 3.934 37.585 1.00 6.89 80 GLY B CA 1
ATOM 3068 C C . GLY B 1 81 ? 13.648 5.225 37.938 1.00 8.47 80 GLY B C 1
ATOM 3069 O O . GLY B 1 81 ? 14.762 5.485 37.509 1.00 12.90 80 GLY B O 1
ATOM 3073 N N . SER B 1 82 ? 13.039 5.966 38.814 1.00 5.67 81 SER B N 1
ATOM 3074 C CA . SER B 1 82 ? 13.487 7.317 39.123 1.00 5.62 81 SER B CA 1
ATOM 3075 C C . SER B 1 82 ? 14.771 7.326 39.930 1.00 7.21 81 SER B C 1
ATOM 3076 O O . SER B 1 82 ? 14.973 6.530 40.847 1.00 7.64 81 SER B O 1
ATOM 3084 N N . VAL B 1 83 ? 15.644 8.274 39.591 1.00 7.39 82 VAL B N 1
ATOM 3085 C CA . VAL B 1 83 ? 16.831 8.531 40.416 1.00 8.09 82 VAL B CA 1
ATOM 3086 C C . VAL B 1 83 ? 16.971 10.023 40.577 1.00 6.11 82 VAL B C 1
ATOM 3087 O O . VAL B 1 83 ? 16.905 10.756 39.610 1.00 8.06 82 VAL B O 1
ATOM 3100 N N . VAL B 1 84 ? 17.113 10.475 41.810 1.00 7.65 83 VAL B N 1
ATOM 3101 C CA . VAL B 1 84 ? 17.431 11.889 42.064 1.00 8.01 83 VAL B CA 1
ATOM 3102 C C . VAL B 1 84 ? 18.716 11.928 42.873 1.00 9.22 83 VAL B C 1
ATOM 3103 O O . VAL B 1 84 ? 18.891 11.199 43.862 1.00 10.36 83 VAL B O 1
ATOM 3116 N N . ILE B 1 85 ? 19.625 12.773 42.402 1.00 10.07 84 ILE B N 1
ATOM 3117 C CA . ILE B 1 85 ? 20.951 12.970 43.025 1.00 10.45 84 ILE B CA 1
ATOM 3118 C C . ILE B 1 85 ? 21.082 14.441 43.381 1.00 11.09 84 ILE B C 1
ATOM 3119 O O . ILE B 1 85 ? 20.328 15.298 42.880 1.00 11.33 84 ILE B O 1
ATOM 3135 N N . SER B 1 86 ? 22.023 14.746 44.268 1.00 12.02 85 SER B N 1
ATOM 3136 C CA . SER B 1 86 ? 22.259 16.139 44.657 1.00 11.98 85 SER B CA 1
ATOM 3137 C C . SER B 1 86 ? 23.759 16.385 44.849 1.00 12.74 85 SER B C 1
ATOM 3138 O O . SER B 1 86 ? 24.543 15.485 45.119 1.00 16.10 85 SER B O 1
ATOM 3146 N N . GLY B 1 87 ? 24.118 17.649 44.645 1.00 15.23 86 GLY B N 1
ATOM 3147 C CA . GLY B 1 87 ? 25.505 18.092 44.814 1.00 16.58 86 GLY B CA 1
ATOM 3148 C C . GLY B 1 87 ? 25.699 19.410 44.128 1.00 16.30 86 GLY B C 1
ATOM 3149 O O . GLY B 1 87 ? 24.765 20.063 43.724 1.00 16.55 86 GLY B O 1
ATOM 3153 N N . ASP B 1 88 ? 26.959 19.846 43.994 1.00 19.86 87 ASP B N 1
ATOM 3154 C CA . ASP B 1 88 ? 27.178 21.052 43.222 1.00 20.59 87 ASP B CA 1
ATOM 3155 C C . ASP B 1 88 ? 26.820 20.829 41.766 1.00 19.08 87 ASP B C 1
ATOM 3156 O O . ASP B 1 88 ? 26.817 19.668 41.262 1.00 19.35 87 ASP B O 1
ATOM 3165 N N . VAL B 1 89 ? 26.486 21.897 41.069 1.00 20.00 88 VAL B N 1
ATOM 3166 C CA . VAL B 1 89 ? 26.092 21.776 39.676 1.00 22.18 88 VAL B CA 1
ATOM 3167 C C . VAL B 1 89 ? 27.084 21.005 38.831 1.00 22.94 88 VAL B C 1
ATOM 3168 O O . VAL B 1 89 ? 26.704 20.166 38.010 1.00 22.50 88 VAL B O 1
ATOM 3181 N N . SER B 1 90 ? 28.381 21.312 38.963 1.00 22.99 89 SER B N 1
ATOM 3182 C CA A SER B 1 90 ? 29.325 20.623 38.108 0.60 24.21 89 SER B CA 1
ATOM 3183 C CA B SER B 1 90 ? 29.412 20.635 38.182 0.40 20.60 89 SER B CA 1
ATOM 3184 C C . SER B 1 90 ? 29.425 19.126 38.435 1.00 20.38 89 SER B C 1
ATOM 3185 O O . SER B 1 90 ? 29.631 18.325 37.538 1.00 23.07 89 SER B O 1
ATOM 3200 N N . SER B 1 91 ? 29.252 18.745 39.692 1.00 20.42 90 SER B N 1
ATOM 3201 C CA . SER B 1 91 ? 29.293 17.335 40.060 1.00 17.63 90 SER B CA 1
ATOM 3202 C C . SER B 1 91 ? 28.046 16.623 39.529 1.00 17.48 90 SER B C 1
ATOM 3203 O O . SER B 1 91 ? 28.106 15.454 39.126 1.00 16.65 90 SER B O 1
ATOM 3211 N N . VAL B 1 92 ? 26.925 17.314 39.585 1.00 16.21 91 VAL B N 1
ATOM 3212 C CA . VAL B 1 92 ? 25.670 16.694 39.123 1.00 16.14 91 VAL B CA 1
ATOM 3213 C C . VAL B 1 92 ? 25.730 16.537 37.610 1.00 13.24 91 VAL B C 1
ATOM 3214 O O . VAL B 1 92 ? 25.342 15.503 37.038 1.00 12.96 91 VAL B O 1
ATOM 3227 N N . GLU B 1 93 ? 26.241 17.547 36.920 1.00 16.19 92 GLU B N 1
ATOM 3228 C CA . GLU B 1 93 ? 26.425 17.437 35.487 1.00 18.10 92 GLU B CA 1
ATOM 3229 C C . GLU B 1 93 ? 27.361 16.266 35.097 1.00 18.05 92 GLU B C 1
ATOM 3230 O O . GLU B 1 93 ? 27.038 15.487 34.200 1.00 17.83 92 GLU B O 1
ATOM 3242 N N . SER B 1 94 ? 28.496 16.117 35.774 1.00 17.26 93 SER B N 1
ATOM 3243 C CA A SER B 1 94 ? 29.392 15.009 35.460 0.71 17.64 93 SER B CA 1
ATOM 3244 C CA B SER B 1 94 ? 29.416 15.007 35.537 0.29 16.32 93 SER B CA 1
ATOM 3245 C C . SER B 1 94 ? 28.719 13.664 35.713 1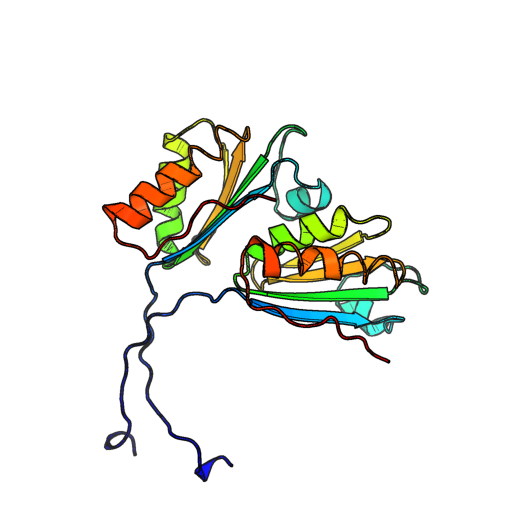.00 15.64 93 SER B C 1
ATOM 3246 O O . SER B 1 94 ? 28.889 12.747 34.916 1.00 19.19 93 SER B O 1
ATOM 3261 N N . ALA B 1 95 ? 27.994 13.543 36.825 1.00 14.02 94 ALA B N 1
ATOM 3262 C CA . ALA B 1 95 ? 27.255 12.305 37.116 1.00 12.48 94 ALA B CA 1
ATOM 3263 C C . ALA B 1 95 ? 26.234 12.000 36.010 1.00 12.95 94 ALA B C 1
ATOM 3264 O O . ALA B 1 95 ? 26.166 10.857 35.529 1.00 13.73 94 ALA B O 1
ATOM 3271 N N . LEU B 1 96 ? 25.447 12.989 35.601 1.00 13.14 95 LEU B N 1
ATOM 3272 C CA . LEU B 1 96 ? 24.451 12.737 34.584 1.00 12.09 95 LEU B CA 1
ATOM 3273 C C . LEU B 1 96 ? 25.114 12.347 33.285 1.00 12.32 95 LEU B C 1
ATOM 3274 O O . LEU B 1 96 ? 24.630 11.478 32.585 1.00 12.72 95 LEU B O 1
ATOM 3290 N N . ASN B 1 97 ? 26.237 13.000 32.940 1.00 15.28 96 ASN B N 1
ATOM 3291 C CA . ASN B 1 97 ? 26.928 12.645 31.721 1.00 17.17 96 ASN B CA 1
ATOM 3292 C C . ASN B 1 97 ? 27.436 11.207 31.771 1.00 16.90 96 ASN B C 1
ATOM 3293 O O . ASN B 1 97 ? 27.384 10.478 30.761 1.00 16.28 96 ASN B O 1
ATOM 3304 N N . ASP B 1 98 ? 27.934 10.776 32.932 1.00 16.44 97 ASP B N 1
ATOM 3305 C CA . ASP B 1 98 ? 28.430 9.410 33.027 1.00 15.50 97 ASP B CA 1
ATOM 3306 C C . ASP B 1 98 ? 27.280 8.420 32.882 1.00 13.84 97 ASP B C 1
ATOM 3307 O O . ASP B 1 98 ? 27.449 7.368 32.241 1.00 13.70 97 ASP B O 1
ATOM 3316 N N . VAL B 1 99 ? 26.137 8.740 33.478 1.00 12.39 98 VAL B N 1
ATOM 3317 C CA . VAL B 1 99 ? 24.965 7.865 33.377 1.00 10.22 98 VAL B CA 1
ATOM 3318 C C . VAL B 1 99 ? 24.541 7.727 31.922 1.00 11.42 98 VAL B C 1
ATOM 3319 O O . VAL B 1 99 ? 24.257 6.630 31.417 1.00 12.36 98 VAL B O 1
ATOM 3332 N N . LEU B 1 100 ? 24.481 8.845 31.227 1.00 11.68 99 LEU B N 1
ATOM 3333 C CA . LEU B 1 100 ? 24.134 8.801 29.810 1.00 12.29 99 LEU B CA 1
ATOM 3334 C C . LEU B 1 100 ? 25.155 8.056 28.943 1.00 13.31 99 LEU B C 1
ATOM 3335 O O . LEU B 1 100 ? 24.767 7.387 27.979 1.00 13.87 99 LEU B O 1
ATOM 3351 N N . GLU B 1 101 ? 26.454 8.169 29.249 1.00 15.07 100 GLU B N 1
ATOM 3352 C CA . GLU B 1 101 ? 27.458 7.427 28.493 1.00 17.00 100 GLU B CA 1
ATOM 3353 C C . GLU B 1 101 ? 27.264 5.915 28.705 1.00 15.82 100 GLU B C 1
ATOM 3354 O O . GLU B 1 101 ? 27.257 5.131 27.746 1.00 17.18 100 GLU B O 1
ATOM 3366 N N . VAL B 1 102 ? 27.109 5.496 29.965 1.00 15.27 101 VAL B N 1
ATOM 3367 C CA . VAL B 1 102 ? 26.899 4.058 30.255 1.00 13.36 101 VAL B CA 1
ATOM 3368 C C . VAL B 1 102 ? 25.579 3.532 29.687 1.00 13.50 101 VAL B C 1
ATOM 3369 O O . VAL B 1 102 ? 25.562 2.566 28.951 1.00 15.21 101 VAL B O 1
ATOM 3382 N N . LEU B 1 103 ? 24.455 4.112 30.082 1.00 10.95 102 LEU B N 1
ATOM 3383 C CA . LEU B 1 103 ? 23.184 3.588 29.619 1.00 11.15 102 LEU B CA 1
ATOM 3384 C C . LEU B 1 103 ? 22.996 3.805 28.124 1.00 14.71 102 LEU B C 1
ATOM 3385 O O . LEU B 1 103 ? 22.570 2.904 27.442 1.00 13.30 102 LEU B O 1
ATOM 3401 N N . GLY B 1 104 ? 23.319 5.000 27.625 1.00 12.69 103 GLY B N 1
ATOM 3402 C CA . GLY B 1 104 ? 23.082 5.323 26.227 1.00 14.70 103 GLY B CA 1
ATOM 3403 C C . GLY B 1 104 ? 24.097 4.735 25.282 1.00 19.05 103 GLY B C 1
ATOM 3404 O O . GLY B 1 104 ? 23.759 4.141 24.255 1.00 20.92 103 GLY B O 1
ATOM 3408 N N . ASN B 1 105 ? 25.360 4.909 25.590 1.00 20.84 104 ASN B N 1
ATOM 3409 C CA . ASN B 1 105 ? 26.357 4.452 24.633 1.00 24.69 104 ASN B CA 1
ATOM 3410 C C . ASN B 1 105 ? 26.746 3.012 24.864 1.00 22.84 104 ASN B C 1
ATOM 3411 O O . ASN B 1 105 ? 26.781 2.226 23.920 1.00 28.45 104 ASN B O 1
ATOM 3422 N N . MET B 1 106 ? 27.020 2.627 26.095 1.00 21.14 105 MET B N 1
ATOM 3423 C CA . MET B 1 106 ? 27.433 1.266 26.349 1.00 24.75 105 MET B CA 1
ATOM 3424 C C . MET B 1 106 ? 26.304 0.237 26.235 1.00 23.95 105 MET B C 1
ATOM 3425 O O . MET B 1 106 ? 26.470 -0.810 25.592 1.00 26.69 105 MET B O 1
ATOM 3439 N N . LEU B 1 107 ? 25.157 0.521 26.861 1.00 20.51 106 LEU B N 1
ATOM 3440 C CA . LEU B 1 107 ? 24.049 -0.431 26.896 1.00 19.48 106 LEU B CA 1
ATOM 3441 C C . LEU B 1 107 ? 22.996 -0.158 25.830 1.00 17.68 106 LEU B C 1
ATOM 3442 O O . LEU B 1 107 ? 21.946 -0.811 25.783 1.00 19.98 106 LEU B O 1
ATOM 3458 N N . ASN B 1 108 ? 23.285 0.804 24.973 1.00 17.05 107 ASN B N 1
ATOM 3459 C CA . ASN B 1 108 ? 22.445 1.108 23.826 1.00 18.56 107 ASN B CA 1
ATOM 3460 C C . ASN B 1 108 ? 21.007 1.503 24.170 1.00 15.24 107 ASN B C 1
ATOM 3461 O O . ASN B 1 108 ? 20.089 1.251 23.397 1.00 19.49 107 ASN B O 1
ATOM 3472 N N . PHE B 1 109 ? 20.800 2.129 25.336 1.00 12.97 108 PHE B N 1
ATOM 3473 C CA . PHE B 1 109 ? 19.482 2.688 25.613 1.00 11.90 108 PHE B CA 1
ATOM 3474 C C . PHE B 1 109 ? 19.279 3.895 24.702 1.00 11.45 108 PHE B C 1
ATOM 3475 O O . PHE B 1 109 ? 20.216 4.656 24.403 1.00 13.35 108 PHE B O 1
ATOM 3492 N N . SER B 1 110 ? 18.024 4.126 24.350 1.00 11.72 109 SER B N 1
ATOM 3493 C CA . SER B 1 110 ? 17.621 5.418 23.783 1.00 12.66 109 SER B CA 1
ATOM 3494 C C . SER B 1 110 ? 17.883 6.478 24.825 1.00 11.53 109 SER B C 1
ATOM 3495 O O . SER B 1 110 ? 17.660 6.271 26.008 1.00 14.06 109 SER B O 1
ATOM 3503 N N . SER B 1 111 ? 18.409 7.605 24.380 1.00 14.40 110 SER B N 1
ATOM 3504 C CA . SER B 1 111 ? 18.963 8.560 25.288 1.00 15.07 110 SER B CA 1
ATOM 3505 C C . SER B 1 111 ? 18.442 9.943 25.028 1.00 17.61 110 SER B C 1
ATOM 3506 O O . SER B 1 111 ? 17.484 10.142 24.290 1.00 21.04 110 SER B O 1
ATOM 3514 N N . THR B 1 112 ? 19.053 10.897 25.686 1.00 16.50 111 THR B N 1
ATOM 3515 C CA . THR B 1 112 ? 18.602 12.265 25.656 1.00 18.29 111 THR B CA 1
ATOM 3516 C C . THR B 1 112 ? 19.789 13.146 26.027 1.00 20.19 111 THR B C 1
ATOM 3517 O O . THR B 1 112 ? 20.805 12.656 26.443 1.00 23.19 111 THR B O 1
ATOM 3528 N N . LYS B 1 113 ? 19.673 14.441 25.846 1.00 22.18 112 LYS B N 1
ATOM 3529 C CA . LYS B 1 113 ? 20.750 15.334 26.241 1.00 23.33 112 LYS B CA 1
ATOM 3530 C C . LYS B 1 113 ? 20.443 15.846 27.645 1.00 19.64 112 LYS B C 1
ATOM 3531 O O . LYS B 1 113 ? 19.287 15.800 28.060 1.00 17.81 112 LYS B O 1
ATOM 3550 N N . ILE B 1 114 ? 21.453 16.272 28.401 1.00 16.63 113 ILE B N 1
ATOM 3551 C CA . ILE B 1 114 ? 21.187 16.912 29.685 1.00 16.01 113 ILE B CA 1
ATOM 3552 C C . ILE B 1 114 ? 20.379 18.204 29.441 1.00 15.60 113 ILE B C 1
ATOM 3553 O O . ILE B 1 114 ? 20.700 19.006 28.526 1.00 18.89 113 ILE B O 1
ATOM 3569 N N . THR B 1 115 ? 19.340 18.405 30.258 1.00 14.29 114 THR B N 1
ATOM 3570 C CA . THR B 1 115 ? 18.577 19.665 30.258 1.00 13.19 114 THR B CA 1
ATOM 3571 C C . THR B 1 115 ? 18.721 20.339 31.623 1.00 13.64 114 THR B C 1
ATOM 3572 O O . THR B 1 115 ? 19.071 19.686 32.608 1.00 13.36 114 THR B O 1
ATOM 3583 N N . ARG B 1 116 ? 18.445 21.645 31.677 1.00 17.05 115 ARG B N 1
ATOM 3584 C CA . ARG B 1 116 ? 18.601 22.392 32.915 1.00 21.55 115 ARG B CA 1
ATOM 3585 C C . ARG B 1 116 ? 17.485 23.412 33.058 1.00 22.88 115 ARG B C 1
ATOM 3586 O O . ARG B 1 116 ? 16.968 23.908 32.059 1.00 23.86 115 ARG B O 1
ATOM 3607 N N . THR B 1 117 ? 17.110 23.757 34.289 1.00 22.69 116 THR B N 1
ATOM 3608 C CA . THR B 1 117 ? 16.130 24.841 34.463 1.00 27.42 116 THR B CA 1
ATOM 3609 C C . THR B 1 117 ? 16.888 26.146 34.452 1.00 33.80 116 THR B C 1
ATOM 3610 O O . THR B 1 117 ? 17.877 26.272 35.186 1.00 38.67 116 THR B O 1
#

Nearest PDB structures (foldseek):
  4axi-assembly1_A  TM=1.009E+00  e=4.789E-25  Clostridioides difficile 630
  3cgi-assembly2_D  TM=9.663E-01  e=3.951E-17  Salmonella enterica subsp. enterica serovar Typhimurium
  6xpj-assembly1_B-2  TM=9.710E-01  e=3.173E-16  Streptococcus intermedius SK54 = ATCC 27335
  6xpj-assembly1_C-2  TM=9.606E-01  e=5.004E-16  Streptococcus intermedius SK54 = ATCC 27335
  3ia0-assembly1_A  TM=9.567E-01  e=3.857E-16  Escherichia coli K-12

Solvent-accessible surface area: 12269 Å² total; per-residue (Å²): 122,114,150,88,80,106,137,60,111,78,107,116,60,39,45,71,76,1,71,70,0,32,2,46,50,114,10,81,74,102,90,9,131,166,70,64,10,148,26,76,140,183,29,0,1,0,41,2,53,2,50,2,26,9,0,0,1,0,0,0,1,13,0,15,104,15,86,121,15,67,20,15,56,25,46,45,139,66,0,36,0,6,0,9,6,64,68,82,16,0,59,59,0,0,63,55,0,19,78,16,0,12,102,120,8,122,8,66,60,44,163,31,49,96,77,195,120,122,145,88,146,150,163,68,46,83,68,162,59,58,1,108,34,1,6,6,1,0,2,0,34,97,16,34,94,71,0,21,116,117,20,62,10,146,30,86,200,158,24,0,0,0,0,0,4,2,13,30,23,113,4,0,95,68,0,8,61,25,0,58,159,33,28,129,16,70,74,28,32,64,12,138,155,51,0,1,0,0,0,9,9,62,59,85,16,0,49,47,0,0,69,54,0,19,95,37,0,10,100,149,61,118,18,65,57,27,168,23,34,116,65

CATH classification: 3.30.70.1710

InterPro domains:
  IPR000249 Bacterial microcompartment domain [PF00936] (45-107)
  IPR000249 Bacterial microcompartment domain [SM00877] (44-116)
  IPR009307 Bacterial microcompartment shell protein EutS/PduU/CutR [PIRSF012296] (4-116)
  IPR009307 Bacterial microcompartment shell protein EutS/PduU/CutR [PTHR40449] (2-116)
  IPR009307 Bacterial microcompartment shell protein EutS/PduU/CutR [cd07046] (7-116)
  IPR037233 CcmK-like superfamily [G3DSA:3.30.70.1710] (1-116)
  IPR037233 CcmK-like superfamily [SSF143414] (44-107)
  IPR044870 Bacterial microcompartment (BMC) circularly permuted domain [PS51931] (8-108)